Protein AF-A0A7S4NFV1-F1 (afdb_monomer_lite)

Organism: NCBI:txid265563

Sequence (337 aa):
QNRNEIKRLRIHLGELDVELEGIVMKGQDGSNDMGMLPEEVVVEEGLRLKKEKLELSHNMLQKDVDNMRSELEAERDRFTDVSEKQDKAESDRYRADSEQKGLKSTGERQASEQSKVLSECTTKSVELSEVRERKLHVEEELNGLRDKVSLLYAEQTKLKLRLEAARDQTRAFRHDEAMSKRQSDRVRDRMLAINDPEEYKRQRPQRRERRKREKAADVVWAASEREVGRRRSGDGAAGSLYVPQSASSMRNVLNRRCSNDAGANGTARSVCSVRSIIPGFGRRYSNDGPPRRQDAPFVPGSWNRGSQSESSSMSVVSGLTTDSRQQRSPGGLFGLR

pLDDT: mean 71.91, std 23.85, range [30.36, 98.25]

Foldseek 3Di:
DVVVVVVVVVVVVVVVVVVVVVVVVVVPDDDDDDDDDPPVVVVVVVVVVVVVVVVVVVVVVVVVVVVVVVVVVVVVVVVVVVVVVVVVVVVVVVVVVVVVVVVVVVVVVVVVVVVVVVVVVVVVVVVVVVVVVVVVVVVVVVVVVVVVVVVVVVVVVVVVVVVVVVVVVVVVVVVVVVVVVVVVVVVVLVVCCVPPVPVSVVCVVVVVVVVVVVVVVVVVVVVVVVVVVVVVVVVCVVPPPPPPPPPPDPPPVLPPDDDPDDDPDDDDDRDDDPDPDDPDDDDDDDPDDDDDDDDDDDDDDDPDDDDDDDDDDDDDDDDDDDDDDDDDDDDDDDDDD

Structure (mmCIF, N/CA/C/O backbone):
data_AF-A0A7S4NFV1-F1
#
_entry.id   AF-A0A7S4NFV1-F1
#
loop_
_atom_site.group_PDB
_atom_site.id
_atom_site.type_symbol
_atom_site.label_atom_id
_atom_site.label_alt_id
_atom_site.label_comp_id
_atom_site.label_asym_id
_atom_site.label_entity_id
_atom_site.label_seq_id
_atom_site.pdbx_PDB_ins_code
_atom_site.Cartn_x
_atom_site.Cartn_y
_atom_site.Cartn_z
_atom_site.occupancy
_atom_site.B_iso_or_equiv
_atom_site.auth_seq_id
_atom_site.auth_comp_id
_atom_site.auth_asym_id
_atom_site.auth_atom_id
_atom_site.pdbx_PDB_model_num
ATOM 1 N N . GLN A 1 1 ? -42.854 -0.923 76.166 1.00 57.53 1 GLN A N 1
ATOM 2 C CA . GLN A 1 1 ? -44.247 -0.708 76.618 1.00 57.53 1 GLN A CA 1
ATOM 3 C C . GLN A 1 1 ? -44.751 -1.849 77.500 1.00 57.53 1 GLN A C 1
ATOM 5 O O . GLN A 1 1 ? -45.212 -1.561 78.594 1.00 57.53 1 GLN A O 1
ATOM 10 N N . ASN A 1 2 ? -44.534 -3.117 77.140 1.00 60.19 2 ASN A N 1
ATOM 11 C CA . ASN A 1 2 ? -45.024 -4.290 77.894 1.00 60.19 2 ASN A CA 1
ATOM 12 C C . ASN A 1 2 ? -44.574 -4.335 79.369 1.00 60.19 2 ASN A C 1
ATOM 14 O O . ASN A 1 2 ? -45.351 -4.654 80.262 1.00 60.19 2 ASN A O 1
ATOM 18 N N . ARG A 1 3 ? -43.341 -3.902 79.669 1.00 61.12 3 ARG A N 1
ATOM 19 C CA . ARG A 1 3 ? -42.843 -3.800 81.056 1.00 61.12 3 ARG A CA 1
ATOM 20 C C . ARG A 1 3 ? -43.600 -2.763 81.905 1.00 61.12 3 ARG A C 1
ATOM 22 O O . ARG A 1 3 ? -43.581 -2.862 83.127 1.00 61.12 3 ARG A O 1
ATOM 29 N N . ASN A 1 4 ? -44.253 -1.787 81.275 1.00 69.75 4 ASN A N 1
ATOM 30 C CA . ASN A 1 4 ? -45.081 -0.778 81.942 1.00 69.75 4 ASN A CA 1
ATOM 31 C C . ASN A 1 4 ? -46.544 -1.238 82.054 1.00 69.75 4 ASN A C 1
ATOM 33 O O . ASN A 1 4 ? -47.176 -0.948 83.064 1.00 69.75 4 ASN A O 1
ATOM 37 N N . GLU A 1 5 ? -47.050 -2.003 81.081 1.00 74.19 5 GLU A N 1
ATOM 38 C CA . GLU A 1 5 ? -48.342 -2.708 81.161 1.00 74.19 5 GLU A CA 1
ATOM 39 C C . GLU A 1 5 ? -48.371 -3.649 82.374 1.00 74.19 5 GLU A C 1
ATOM 41 O O . GLU A 1 5 ? -49.240 -3.540 83.235 1.00 74.19 5 GLU A O 1
ATOM 46 N N . ILE A 1 6 ? -47.331 -4.482 82.516 1.00 70.12 6 ILE A N 1
ATOM 47 C CA . ILE A 1 6 ? -47.193 -5.435 83.628 1.00 70.12 6 ILE A CA 1
ATOM 48 C C . ILE A 1 6 ? -47.110 -4.711 84.977 1.00 70.12 6 ILE A C 1
ATOM 50 O O . ILE A 1 6 ? -47.694 -5.160 85.962 1.00 70.12 6 ILE A O 1
ATOM 54 N N . LYS A 1 7 ? -46.401 -3.577 85.045 1.00 79.31 7 LYS A N 1
ATOM 55 C CA . LYS A 1 7 ? -46.336 -2.766 86.271 1.00 79.31 7 LYS A CA 1
ATOM 56 C C . LYS A 1 7 ? -47.698 -2.169 86.632 1.00 79.31 7 LYS A C 1
ATOM 58 O O . LYS A 1 7 ? -48.053 -2.204 87.803 1.00 79.31 7 LYS A O 1
ATOM 63 N N . ARG A 1 8 ? -48.459 -1.666 85.652 1.00 86.31 8 ARG A N 1
ATOM 64 C CA . ARG A 1 8 ? -49.809 -1.118 85.872 1.00 86.31 8 ARG A CA 1
ATOM 65 C C . ARG A 1 8 ? -50.789 -2.184 86.352 1.00 86.31 8 ARG A C 1
ATOM 67 O O . ARG A 1 8 ? -51.474 -1.968 87.343 1.00 86.31 8 ARG A O 1
ATOM 74 N N . LEU A 1 9 ? -50.793 -3.354 85.717 1.00 73.44 9 LEU A N 1
ATOM 75 C CA . LEU A 1 9 ? -51.650 -4.469 86.128 1.00 73.44 9 LEU A CA 1
ATOM 76 C C . LEU A 1 9 ? -51.301 -4.979 87.529 1.00 73.44 9 LEU A C 1
ATOM 78 O O . LEU A 1 9 ? -52.197 -5.309 88.297 1.00 73.44 9 LEU A O 1
ATOM 82 N N . ARG A 1 10 ? -50.013 -4.988 87.896 1.00 82.44 10 ARG A N 1
ATOM 83 C CA . ARG A 1 10 ? -49.582 -5.362 89.249 1.00 82.44 10 ARG A CA 1
ATOM 84 C C . ARG A 1 10 ? -50.075 -4.378 90.317 1.00 82.44 10 ARG A C 1
ATOM 86 O O . ARG A 1 10 ? -50.424 -4.823 91.402 1.00 82.44 10 ARG A O 1
ATOM 93 N N . ILE A 1 11 ? -50.112 -3.078 90.014 1.00 79.44 11 ILE A N 1
ATOM 94 C CA . ILE A 1 11 ? -50.653 -2.053 90.924 1.00 79.44 11 ILE A CA 1
ATOM 95 C C . ILE A 1 11 ? -52.161 -2.260 91.112 1.00 79.44 11 ILE A C 1
ATOM 97 O O . ILE A 1 11 ? -52.605 -2.390 92.246 1.00 79.44 11 ILE A O 1
ATOM 101 N N . HIS A 1 12 ? -52.920 -2.420 90.025 1.00 76.62 12 HIS A N 1
ATOM 102 C CA . HIS A 1 12 ? -54.366 -2.661 90.105 1.00 76.62 12 HIS A CA 1
ATOM 103 C C . HIS A 1 12 ? -54.740 -3.984 90.793 1.00 76.62 12 HIS A C 1
ATOM 105 O O . HIS A 1 12 ? -55.739 -4.049 91.503 1.00 76.62 12 HIS A O 1
ATOM 111 N N . LEU A 1 13 ? -53.943 -5.045 90.620 1.00 74.88 13 LEU A N 1
ATOM 112 C CA . LEU A 1 13 ? -54.127 -6.295 91.368 1.00 74.88 13 LEU A CA 1
ATOM 113 C C . LEU A 1 13 ? -53.933 -6.089 92.875 1.00 74.88 13 LEU A C 1
ATOM 115 O O . LEU A 1 13 ? -54.726 -6.615 93.648 1.00 74.88 13 LEU A O 1
ATOM 119 N N . GLY A 1 14 ? -52.937 -5.292 93.276 1.00 80.44 14 GLY A N 1
ATOM 120 C CA . GLY A 1 14 ? -52.720 -4.931 94.678 1.00 80.44 14 GLY A CA 1
ATOM 121 C C . GLY A 1 14 ? -53.834 -4.054 95.259 1.00 80.44 14 GLY A C 1
ATOM 122 O O . GLY A 1 14 ? -54.235 -4.270 96.395 1.00 80.44 14 GLY A O 1
ATOM 123 N N . GLU A 1 15 ? -54.372 -3.107 94.484 1.00 79.62 15 GLU A N 1
ATOM 124 C CA . GLU A 1 15 ? -55.520 -2.276 94.893 1.00 79.62 15 GLU A CA 1
ATOM 125 C C . GLU A 1 15 ? -56.774 -3.128 95.159 1.00 79.62 15 GLU A C 1
ATOM 127 O O . GLU A 1 15 ? -57.443 -2.950 96.175 1.00 79.62 15 GLU A O 1
ATOM 132 N N . LEU A 1 16 ? -57.051 -4.111 94.297 1.00 71.88 16 LEU A N 1
ATOM 133 C CA . LEU A 1 16 ? -58.190 -5.024 94.447 1.00 71.88 16 LEU A CA 1
ATOM 134 C C . LEU A 1 16 ? -58.049 -5.999 95.625 1.00 71.88 16 LEU A C 1
ATOM 136 O O . LEU A 1 16 ? -59.055 -6.355 96.239 1.00 71.88 16 LEU A O 1
ATOM 140 N N . ASP A 1 17 ? -56.832 -6.451 95.938 1.00 73.31 17 ASP A N 1
ATOM 141 C CA . ASP A 1 17 ? -56.600 -7.322 97.098 1.00 73.31 17 ASP A CA 1
ATOM 142 C C . ASP A 1 17 ? -56.877 -6.569 98.414 1.00 73.31 17 ASP A C 1
ATOM 144 O O . ASP A 1 17 ? -57.494 -7.128 99.321 1.00 73.31 17 ASP A O 1
ATOM 148 N N . VAL A 1 18 ? -56.542 -5.273 98.474 1.00 73.06 18 VAL A N 1
ATOM 149 C CA . VAL A 1 18 ? -56.870 -4.393 99.611 1.00 73.06 18 VAL A CA 1
ATOM 150 C C . VAL A 1 18 ? -58.380 -4.150 99.732 1.00 73.06 18 VAL A C 1
ATOM 152 O O . VAL A 1 18 ? -58.913 -4.141 100.841 1.00 73.06 18 VAL A O 1
ATOM 155 N N . GLU A 1 19 ? -59.104 -3.983 98.620 1.00 72.75 19 GLU A N 1
ATOM 156 C CA . GLU A 1 19 ? -60.569 -3.831 98.648 1.00 72.75 19 GLU A CA 1
ATOM 157 C C . GLU A 1 19 ? -61.283 -5.099 99.139 1.00 72.75 19 GLU A C 1
ATOM 159 O O . GLU A 1 19 ? -62.228 -5.009 99.926 1.00 72.75 19 GLU A O 1
ATOM 164 N N . LEU A 1 20 ? -60.814 -6.284 98.733 1.00 67.38 20 LEU A N 1
ATOM 165 C CA . LEU A 1 20 ? -61.350 -7.562 99.209 1.00 67.38 20 LEU A CA 1
ATOM 166 C C . LEU A 1 20 ? -61.056 -7.789 100.697 1.00 67.38 20 LEU A C 1
ATOM 168 O O . LEU A 1 20 ? -61.958 -8.205 101.425 1.00 67.38 20 LEU A O 1
ATOM 172 N N . GLU A 1 21 ? -59.848 -7.467 101.171 1.00 71.12 21 GLU A N 1
ATOM 173 C CA . GLU A 1 21 ? -59.547 -7.460 102.610 1.00 71.12 21 GLU A CA 1
ATOM 174 C C . GLU A 1 21 ? -60.442 -6.466 103.365 1.00 71.12 21 GLU A C 1
ATOM 176 O O . GLU A 1 21 ? -60.955 -6.791 104.432 1.00 71.12 21 GLU A O 1
ATOM 181 N N . GLY A 1 22 ? -60.726 -5.295 102.787 1.00 67.00 22 GLY A N 1
ATOM 182 C CA . GLY A 1 22 ? -61.635 -4.300 103.363 1.00 67.00 22 GLY A CA 1
ATOM 183 C C . GLY A 1 22 ? -63.095 -4.759 103.471 1.00 67.00 22 GLY A C 1
ATOM 184 O O . GLY A 1 22 ? -63.780 -4.391 104.427 1.00 67.00 22 GLY A O 1
ATOM 185 N N . ILE A 1 23 ? -63.582 -5.571 102.529 1.00 64.06 23 ILE A N 1
ATOM 186 C CA . ILE A 1 23 ? -64.926 -6.174 102.587 1.00 64.06 23 ILE A CA 1
ATOM 187 C C . ILE A 1 23 ? -64.979 -7.264 103.663 1.00 64.06 23 ILE A C 1
ATOM 189 O O . ILE A 1 23 ? -65.927 -7.297 104.446 1.00 64.06 23 ILE A O 1
ATOM 193 N N . VAL A 1 24 ? -63.950 -8.111 103.749 1.00 63.22 24 VAL A N 1
ATOM 194 C CA . VAL A 1 24 ? -63.858 -9.169 104.770 1.00 63.22 24 VAL A CA 1
ATOM 195 C C . VAL A 1 24 ? -63.746 -8.570 106.177 1.00 63.22 24 VAL A C 1
ATOM 197 O O . VAL A 1 24 ? -64.444 -9.009 107.087 1.00 63.22 24 VAL A O 1
ATOM 200 N N . MET A 1 25 ? -62.947 -7.513 106.349 1.00 58.06 25 MET A N 1
ATOM 201 C CA . MET A 1 25 ? -62.763 -6.822 107.633 1.00 58.06 25 MET A CA 1
ATOM 202 C C . MET A 1 25 ? -64.033 -6.082 108.092 1.00 58.06 25 MET A C 1
ATOM 204 O O . MET A 1 25 ? -64.348 -6.083 109.278 1.00 58.06 25 MET A O 1
ATOM 208 N N . LYS A 1 26 ? -64.827 -5.510 107.171 1.00 60.31 26 LYS A N 1
ATOM 209 C CA . LYS A 1 26 ? -66.131 -4.892 107.499 1.00 60.31 26 LYS A CA 1
ATOM 210 C C . LYS A 1 26 ? -67.208 -5.895 107.925 1.00 60.31 26 LYS A C 1
ATOM 212 O O . LYS A 1 26 ? -68.199 -5.480 108.515 1.00 60.31 26 LYS A O 1
ATOM 217 N N . GLY A 1 27 ? -67.026 -7.185 107.642 1.00 54.97 27 GLY A N 1
ATOM 218 C CA . GLY A 1 27 ? -67.918 -8.246 108.111 1.00 54.97 27 GLY A CA 1
ATOM 219 C C . GLY A 1 27 ? -67.694 -8.661 109.570 1.00 54.97 27 GLY A C 1
ATOM 220 O O . GLY A 1 27 ? -68.553 -9.336 110.128 1.00 54.97 27 GLY A O 1
ATOM 221 N N . GLN A 1 28 ? -66.573 -8.274 110.198 1.00 54.25 28 GLN A N 1
ATOM 222 C CA . GLN A 1 28 ? -66.196 -8.750 111.540 1.00 54.25 28 GLN A CA 1
ATOM 223 C C . GLN A 1 28 ? -66.488 -7.762 112.685 1.00 54.25 28 GLN A C 1
ATOM 225 O O . GLN A 1 28 ? -66.592 -8.198 113.829 1.00 54.25 28 GLN A O 1
ATOM 230 N N . ASP A 1 29 ? -66.739 -6.479 112.400 1.00 47.81 29 ASP A N 1
ATOM 231 C CA . ASP A 1 29 ? -67.025 -5.461 113.422 1.00 47.81 29 ASP A CA 1
ATOM 232 C C . ASP A 1 29 ? -68.497 -4.976 113.384 1.00 47.81 29 ASP A C 1
ATOM 234 O O . ASP A 1 29 ? -68.822 -3.957 112.783 1.00 47.81 29 ASP A O 1
ATOM 238 N N . GLY A 1 30 ? -69.391 -5.682 114.092 1.00 45.94 30 GLY A N 1
ATOM 239 C CA . GLY A 1 30 ? -70.514 -5.061 114.825 1.00 45.94 30 GLY A CA 1
ATOM 240 C C . GLY A 1 30 ? -71.891 -4.861 114.151 1.00 45.94 30 GLY A C 1
ATOM 241 O O . GLY A 1 30 ? -72.177 -3.815 113.582 1.00 45.94 30 GLY A O 1
ATOM 242 N N . SER A 1 31 ? -72.807 -5.802 114.438 1.00 53.19 31 SER A N 1
ATOM 243 C CA . SER A 1 31 ? -74.235 -5.606 114.799 1.00 53.19 31 SER A CA 1
ATOM 244 C C . SER A 1 31 ? -75.183 -4.800 113.881 1.00 53.19 31 SER A C 1
ATOM 246 O O . SER A 1 31 ? -75.248 -3.576 113.978 1.00 53.19 31 SER A O 1
ATOM 248 N N . ASN A 1 32 ? -76.058 -5.489 113.133 1.00 45.25 32 ASN A N 1
ATOM 249 C CA . ASN A 1 32 ? -77.528 -5.425 113.286 1.00 45.25 32 ASN A CA 1
ATOM 250 C C . ASN A 1 32 ? -78.264 -6.238 112.204 1.00 45.25 32 ASN A C 1
ATOM 252 O O . ASN A 1 32 ? -77.897 -6.223 111.033 1.00 45.25 32 ASN A O 1
ATOM 256 N N . ASP A 1 33 ? -79.328 -6.910 112.649 1.00 52.41 33 ASP A N 1
ATOM 257 C CA . ASP A 1 33 ? -80.361 -7.627 111.895 1.00 52.41 33 ASP A CA 1
ATOM 258 C C . ASP A 1 33 ? -80.765 -6.922 110.590 1.00 52.41 33 ASP A C 1
ATOM 260 O O . ASP A 1 33 ? -81.477 -5.924 110.629 1.00 52.41 33 ASP A O 1
ATOM 264 N N . MET A 1 34 ? -80.325 -7.460 109.449 1.00 39.84 34 MET A N 1
ATOM 265 C CA . MET A 1 34 ? -81.020 -7.471 108.153 1.00 39.84 34 MET A CA 1
ATOM 266 C C . MET A 1 34 ? -80.203 -8.338 107.175 1.00 39.84 34 MET A C 1
ATOM 268 O O . MET A 1 34 ? -79.238 -7.877 106.573 1.00 39.84 34 MET A O 1
ATOM 272 N N . GLY A 1 35 ? -80.600 -9.604 107.003 1.00 48.81 35 GLY A N 1
ATOM 273 C CA . GLY A 1 35 ? -80.216 -10.421 105.842 1.00 48.81 35 GLY A CA 1
ATOM 274 C C . GLY A 1 35 ? -78.754 -10.878 105.767 1.00 48.81 35 GLY A C 1
ATOM 275 O O . GLY A 1 35 ? -78.112 -10.690 104.737 1.00 48.81 35 GLY A O 1
ATOM 276 N N . MET A 1 36 ? -78.239 -11.522 106.818 1.00 49.69 36 MET A N 1
ATOM 277 C CA . MET A 1 36 ? -77.006 -12.313 106.724 1.00 49.69 36 MET A CA 1
ATOM 278 C C . MET A 1 36 ? -77.271 -13.531 105.830 1.00 49.69 36 MET A C 1
ATOM 280 O O . MET A 1 36 ? -77.966 -14.466 106.230 1.00 49.69 36 MET A O 1
ATOM 284 N N . LEU A 1 37 ? -76.739 -13.520 104.608 1.00 54.47 37 LEU A N 1
ATOM 285 C CA . LEU A 1 37 ? -76.533 -14.766 103.875 1.00 54.47 37 LEU A CA 1
ATOM 286 C C . LEU A 1 37 ? -75.516 -15.615 104.663 1.00 54.47 37 LEU A C 1
ATOM 288 O O . LEU A 1 37 ? -74.602 -15.040 105.258 1.00 54.47 37 LEU A O 1
ATOM 292 N N . PRO A 1 38 ? -75.669 -16.952 104.707 1.00 59.28 38 PRO A N 1
ATOM 293 C CA . PRO A 1 38 ? -74.759 -17.831 105.439 1.00 59.28 38 PRO A CA 1
ATOM 294 C C . PRO A 1 38 ? -73.301 -17.549 105.056 1.00 59.28 38 PRO A C 1
ATOM 296 O O . PRO A 1 38 ? -73.016 -17.338 103.878 1.00 59.28 38 PRO A O 1
ATOM 299 N N . GLU A 1 39 ? -72.371 -17.574 106.013 1.00 61.09 39 GLU A N 1
ATOM 300 C CA . GLU A 1 39 ? -70.931 -17.386 105.749 1.00 61.09 39 GLU A CA 1
ATOM 301 C C . GLU A 1 39 ? -70.418 -18.338 104.652 1.00 61.09 39 GLU A C 1
ATOM 303 O O . GLU A 1 39 ? -69.577 -17.960 103.839 1.00 61.09 39 GLU A O 1
ATOM 308 N N . GLU A 1 40 ? -71.005 -19.534 104.556 1.00 64.38 40 GLU A N 1
ATOM 309 C CA . GLU A 1 40 ? -70.772 -20.501 103.478 1.00 64.38 40 GLU A CA 1
ATOM 310 C C . GLU A 1 40 ? -71.103 -19.931 102.090 1.00 64.38 40 GLU A C 1
ATOM 312 O O . GLU A 1 40 ? -70.315 -20.098 101.165 1.00 64.38 40 GLU A O 1
ATOM 317 N N . VAL A 1 41 ? -72.199 -19.175 101.952 1.00 65.75 41 VAL A N 1
ATOM 318 C CA . VAL A 1 41 ? -72.616 -18.536 100.691 1.00 65.75 41 VAL A CA 1
ATOM 319 C C . VAL A 1 41 ? -71.673 -17.392 100.316 1.00 65.75 41 VAL A C 1
ATOM 321 O O . VAL A 1 41 ? -71.344 -17.224 99.147 1.00 65.75 41 VAL A O 1
ATOM 324 N N . VAL A 1 42 ? -71.174 -16.626 101.291 1.00 68.31 42 VAL A N 1
ATOM 325 C CA . VAL A 1 42 ? -70.214 -15.535 101.032 1.00 68.31 42 VAL A CA 1
ATOM 326 C C . VAL A 1 42 ? -68.844 -16.087 100.614 1.00 68.31 42 VAL A C 1
ATOM 328 O O . VAL A 1 42 ? -68.202 -15.545 99.712 1.00 68.31 42 VAL A O 1
ATOM 331 N N . VAL A 1 43 ? -68.402 -17.191 101.223 1.00 74.31 43 VAL A N 1
ATOM 332 C CA . VAL A 1 43 ? -67.156 -17.879 100.853 1.00 74.31 43 VAL A CA 1
ATOM 333 C C . VAL A 1 43 ? -67.284 -18.571 99.494 1.00 74.31 43 VAL A C 1
ATOM 335 O O . VAL A 1 43 ? -66.349 -18.503 98.695 1.00 74.31 43 VAL A O 1
ATOM 338 N N . GLU A 1 44 ? -68.425 -19.191 99.195 1.00 75.88 44 GLU A N 1
ATOM 339 C CA . GLU A 1 44 ? -68.681 -19.862 97.917 1.00 75.88 44 GLU A CA 1
ATOM 340 C C . GLU A 1 44 ? -68.781 -18.855 96.758 1.00 75.88 44 GLU A C 1
ATOM 342 O O . GLU A 1 44 ? -68.125 -19.032 95.727 1.00 75.88 44 GLU A O 1
ATOM 347 N N . GLU A 1 45 ? -69.479 -17.732 96.955 1.00 73.62 45 GLU A N 1
ATOM 348 C CA . GLU A 1 45 ? -69.537 -16.635 95.983 1.00 73.62 45 GLU A CA 1
ATOM 349 C C . GLU A 1 45 ? -68.155 -15.971 95.812 1.00 73.62 45 GLU A C 1
ATOM 351 O O . GLU A 1 45 ? -67.724 -15.679 94.693 1.00 73.62 45 GLU A O 1
ATOM 356 N N . GLY A 1 46 ? -67.393 -15.809 96.901 1.00 77.75 46 GLY A N 1
ATOM 357 C CA . GLY A 1 46 ? -66.018 -15.303 96.867 1.00 77.75 46 GLY A CA 1
ATOM 358 C C . GLY A 1 46 ? -65.042 -16.235 96.136 1.00 77.75 46 GLY A C 1
ATOM 359 O O . GLY A 1 46 ? -64.184 -15.771 95.377 1.00 77.75 46 GLY A O 1
ATOM 360 N N . LEU A 1 47 ? -65.182 -17.553 96.309 1.00 82.44 47 LEU A N 1
ATOM 361 C CA . LEU A 1 47 ? -64.427 -18.570 95.569 1.00 82.44 47 LEU A CA 1
ATOM 362 C C . LEU A 1 47 ? -64.808 -18.581 94.085 1.00 82.44 47 LEU A C 1
ATOM 364 O O . LEU A 1 47 ? -63.919 -18.688 93.236 1.00 82.44 47 LEU A O 1
ATOM 368 N N . ARG A 1 48 ? -66.094 -18.408 93.758 1.00 85.62 48 ARG A N 1
ATOM 369 C CA . ARG A 1 48 ? -66.597 -18.301 92.380 1.00 85.62 48 ARG A CA 1
ATOM 370 C C . ARG A 1 48 ? -66.016 -17.084 91.662 1.00 85.62 48 ARG A C 1
ATOM 372 O O . ARG A 1 48 ? -65.446 -17.237 90.585 1.00 85.62 48 ARG A O 1
ATOM 379 N N . LEU A 1 49 ? -66.061 -15.909 92.290 1.00 79.19 49 LEU A N 1
ATOM 380 C CA . LEU A 1 49 ? -65.487 -14.675 91.742 1.00 79.19 49 LEU A CA 1
ATOM 381 C C . LEU A 1 49 ? -63.963 -14.767 91.581 1.00 79.19 49 LEU A C 1
ATOM 383 O O . LEU A 1 49 ? -63.414 -14.315 90.575 1.00 79.19 49 LEU A O 1
ATOM 387 N N . LYS A 1 50 ? -63.257 -15.400 92.532 1.00 81.50 50 LYS A N 1
ATOM 388 C CA . LYS A 1 50 ? -61.818 -15.672 92.386 1.00 81.50 50 LYS A CA 1
ATOM 389 C C . LYS A 1 50 ? -61.538 -16.619 91.224 1.00 81.50 50 LYS A C 1
ATOM 391 O O . LYS A 1 50 ? -60.601 -16.356 90.476 1.00 81.50 50 LYS A O 1
ATOM 396 N N . LYS A 1 51 ? -62.341 -17.672 91.042 1.00 86.38 51 LYS A N 1
ATOM 397 C CA . LYS A 1 51 ? -62.225 -18.599 89.909 1.00 86.38 51 LYS A CA 1
ATOM 398 C C . LYS A 1 51 ? -62.453 -17.885 88.572 1.00 86.38 51 LYS A C 1
ATOM 400 O O . LYS A 1 51 ? -61.594 -17.985 87.703 1.00 86.38 51 LYS A O 1
ATOM 405 N N . GLU A 1 52 ? -63.517 -17.092 88.441 1.00 80.00 52 GLU A N 1
ATOM 406 C CA . GLU A 1 52 ? -63.797 -16.295 87.233 1.00 80.00 52 GLU A CA 1
ATOM 407 C C . GLU A 1 52 ? -62.673 -15.289 86.927 1.00 80.00 52 GLU A C 1
ATOM 409 O O . GLU A 1 52 ? -62.245 -15.153 85.780 1.00 80.00 52 GLU A O 1
ATOM 414 N N . LYS A 1 53 ? -62.116 -14.625 87.950 1.00 81.88 53 LYS A N 1
ATOM 415 C CA . LYS A 1 53 ? -60.964 -13.716 87.797 1.00 81.88 53 LYS A CA 1
ATOM 416 C C . LYS A 1 53 ? -59.706 -14.456 87.332 1.00 81.88 53 LYS A C 1
ATOM 418 O O . LYS A 1 53 ? -58.939 -13.926 86.522 1.00 81.88 53 LYS A O 1
ATOM 423 N N . LEU A 1 54 ? -59.479 -15.666 87.840 1.00 82.31 54 LEU A N 1
ATOM 424 C CA . LEU A 1 54 ? -58.329 -16.498 87.483 1.00 82.31 54 LEU A CA 1
ATOM 425 C C . LEU A 1 54 ? -58.454 -17.023 86.046 1.00 82.31 54 LEU A C 1
ATOM 427 O O . LEU A 1 54 ? -57.480 -16.974 85.298 1.00 82.31 54 LEU A O 1
ATOM 431 N N . GLU A 1 55 ? -59.658 -17.418 85.628 1.00 85.44 55 GLU A N 1
ATOM 432 C CA . GLU A 1 55 ? -59.978 -17.807 84.248 1.00 85.44 55 GLU A CA 1
ATOM 433 C C . GLU A 1 55 ? -59.828 -16.628 83.271 1.00 85.44 55 GLU A C 1
ATOM 435 O O . GLU A 1 55 ? -59.206 -16.773 82.217 1.00 85.44 55 GLU A O 1
ATOM 440 N N . LEU A 1 56 ? -60.296 -15.428 83.640 1.00 85.25 56 LEU A N 1
ATOM 441 C CA . LEU A 1 56 ? -60.078 -14.199 82.864 1.00 85.25 56 LEU A CA 1
ATOM 442 C C . LEU A 1 56 ? -58.589 -13.858 82.727 1.00 85.25 56 LEU A C 1
ATOM 444 O O . LEU A 1 56 ? -58.125 -13.527 81.635 1.00 85.25 56 LEU A O 1
ATOM 448 N N . SER A 1 57 ? -57.826 -13.975 83.816 1.00 84.56 57 SER A N 1
ATOM 449 C CA . SER A 1 57 ? -56.381 -13.710 83.815 1.00 84.56 57 SER A CA 1
ATOM 450 C C . SER A 1 57 ? -55.619 -14.725 82.960 1.00 84.56 57 SER A C 1
ATOM 452 O O . SER A 1 57 ? -54.704 -14.352 82.227 1.00 84.56 57 SER A O 1
ATOM 454 N N . HIS A 1 58 ? -56.021 -15.997 83.010 1.00 86.56 58 HIS A N 1
ATOM 455 C CA . HIS A 1 58 ? -55.460 -17.054 82.174 1.00 86.56 58 HIS A CA 1
ATOM 456 C C . HIS A 1 58 ? -55.745 -16.813 80.685 1.00 86.56 58 HIS A C 1
ATOM 458 O O . HIS A 1 58 ? -54.818 -16.862 79.879 1.00 86.56 58 HIS A O 1
ATOM 464 N N . ASN A 1 59 ? -56.983 -16.460 80.323 1.00 85.12 59 ASN A N 1
ATOM 465 C CA . ASN A 1 59 ? -57.358 -16.154 78.939 1.00 85.12 59 ASN A CA 1
ATOM 466 C C . ASN A 1 59 ? -56.618 -14.928 78.380 1.00 85.12 59 ASN A C 1
ATOM 468 O O . ASN A 1 59 ? -56.193 -14.935 77.224 1.00 85.12 59 ASN A O 1
ATOM 472 N N . MET A 1 60 ? -56.424 -13.887 79.195 1.00 84.50 60 MET A N 1
ATOM 473 C CA . MET A 1 60 ? -55.648 -12.704 78.805 1.00 84.50 60 MET A CA 1
ATOM 474 C C . MET A 1 60 ? -54.169 -13.046 78.574 1.00 84.50 60 MET A C 1
ATOM 476 O O . MET A 1 60 ? -53.611 -12.676 77.544 1.00 84.50 60 MET A O 1
ATOM 480 N N . LEU A 1 61 ? -53.553 -13.815 79.479 1.00 87.38 61 LEU A N 1
ATOM 481 C CA . LEU A 1 61 ? -52.165 -14.267 79.330 1.00 87.38 61 LEU A CA 1
ATOM 482 C C . LEU A 1 61 ? -51.973 -15.179 78.115 1.00 87.38 61 LEU A C 1
ATOM 484 O O . LEU A 1 61 ? -50.980 -15.042 77.404 1.00 87.38 61 LEU A O 1
ATOM 488 N N . GLN A 1 62 ? -52.914 -16.089 77.859 1.00 89.38 62 GLN A N 1
ATOM 489 C CA . GLN A 1 62 ? -52.871 -16.972 76.696 1.00 89.38 62 GLN A CA 1
ATOM 490 C C . GLN A 1 62 ? -52.901 -16.161 75.392 1.00 89.38 62 GLN A C 1
ATOM 492 O O . GLN A 1 62 ? -52.069 -16.382 74.515 1.00 89.38 62 GLN A O 1
ATOM 497 N N . LYS A 1 63 ? -53.780 -15.153 75.305 1.00 91.81 63 LYS A N 1
ATOM 498 C CA . LYS A 1 63 ? -53.854 -14.242 74.155 1.00 91.81 63 LYS A CA 1
ATOM 499 C C . LYS A 1 63 ? -52.560 -13.450 73.950 1.00 91.81 63 LYS A C 1
ATOM 501 O O . LYS A 1 63 ? -52.116 -13.306 72.815 1.00 91.81 63 LYS A O 1
ATOM 506 N N . ASP A 1 64 ? -51.938 -12.955 75.018 1.00 88.50 64 ASP A N 1
ATOM 507 C CA . ASP A 1 64 ? -50.663 -12.234 74.923 1.00 88.50 64 ASP A CA 1
ATOM 508 C C . ASP A 1 64 ? -49.518 -13.149 74.464 1.00 88.50 64 ASP A C 1
ATOM 510 O O . ASP A 1 64 ? -48.676 -12.734 73.667 1.00 88.50 64 ASP A O 1
ATOM 514 N N . VAL A 1 65 ? -49.498 -14.407 74.919 1.00 90.94 65 VAL A N 1
ATOM 515 C CA . VAL A 1 65 ? -48.543 -15.419 74.442 1.00 90.94 65 VAL A CA 1
ATOM 516 C C . VAL A 1 65 ? -48.756 -15.715 72.961 1.00 90.94 65 VAL A C 1
ATOM 518 O O . VAL A 1 65 ? -47.779 -15.777 72.217 1.00 90.94 65 VAL A O 1
ATOM 521 N N . ASP A 1 66 ? -50.002 -15.867 72.519 1.00 92.00 66 ASP A N 1
ATOM 522 C CA . ASP A 1 66 ? -50.319 -16.138 71.116 1.00 92.00 66 ASP A CA 1
ATOM 523 C C . ASP A 1 66 ? -49.988 -14.933 70.216 1.00 92.00 66 ASP A C 1
ATOM 525 O O . ASP A 1 66 ? -49.409 -15.109 69.143 1.00 92.00 66 ASP A O 1
ATOM 529 N N . ASN A 1 67 ? -50.223 -13.704 70.691 1.00 91.38 67 ASN A N 1
ATOM 530 C CA . ASN A 1 67 ? -49.778 -12.484 70.013 1.00 91.38 67 ASN A CA 1
ATOM 531 C C . ASN A 1 67 ? -48.246 -12.426 69.909 1.00 91.38 67 ASN A C 1
ATOM 533 O O . ASN A 1 67 ? -47.719 -12.218 68.819 1.00 91.38 67 ASN A O 1
ATOM 537 N N . MET A 1 68 ? -47.517 -12.670 71.007 1.00 86.00 68 MET A N 1
ATOM 538 C CA . MET A 1 68 ? -46.049 -12.687 70.979 1.00 86.00 68 MET A CA 1
ATOM 539 C C . MET A 1 68 ? -45.498 -13.790 70.071 1.00 86.00 68 MET A C 1
ATOM 541 O O . MET A 1 68 ? -44.479 -13.582 69.419 1.00 86.00 68 MET A O 1
ATOM 545 N N . ARG A 1 69 ? -46.157 -14.955 70.001 1.00 93.69 69 ARG A N 1
ATOM 546 C CA . ARG A 1 69 ? -45.799 -16.028 69.060 1.00 93.69 69 ARG A CA 1
ATOM 547 C C . ARG A 1 69 ? -45.984 -15.585 67.614 1.00 93.69 69 ARG A C 1
ATOM 549 O O . ARG A 1 69 ? -45.067 -15.779 66.825 1.00 93.69 69 ARG A O 1
ATOM 556 N N . SER A 1 70 ? -47.115 -14.957 67.290 1.00 93.12 70 SER A N 1
ATOM 557 C CA . SER A 1 70 ? -47.379 -14.437 65.945 1.00 93.12 70 SER A CA 1
ATOM 558 C C . SER A 1 70 ? -46.385 -13.341 65.543 1.00 93.12 70 SER A C 1
ATOM 560 O O . SER A 1 70 ? -45.891 -13.356 64.418 1.00 93.12 70 SER A O 1
ATOM 562 N N . GLU A 1 71 ? -46.034 -12.431 66.456 1.00 92.81 71 GLU A N 1
ATOM 563 C CA . GLU A 1 71 ? -45.005 -11.410 66.215 1.00 92.81 71 GLU A CA 1
ATOM 564 C C . GLU A 1 71 ? -43.620 -12.033 65.983 1.00 92.81 71 GLU A C 1
ATOM 566 O O . GLU A 1 71 ? -42.915 -11.638 65.055 1.00 92.81 71 GLU A O 1
ATOM 571 N N . LEU A 1 72 ? -43.237 -13.034 66.786 1.00 91.88 72 LEU A N 1
ATOM 572 C CA . LEU A 1 72 ? -41.977 -13.769 66.625 1.00 91.88 72 LEU A CA 1
ATOM 573 C C . LEU A 1 72 ? -41.913 -14.545 65.307 1.00 91.88 72 LEU A C 1
ATOM 575 O O . LEU A 1 72 ? -40.855 -14.584 64.683 1.00 91.88 72 LEU A O 1
ATOM 579 N N . GLU A 1 73 ? -43.015 -15.162 64.889 1.00 94.62 73 GLU A N 1
ATOM 580 C CA . GLU A 1 73 ? -43.101 -15.884 63.620 1.00 94.62 73 GLU A CA 1
ATOM 581 C C . GLU A 1 73 ? -42.994 -14.919 62.433 1.00 94.62 73 GLU A C 1
ATOM 583 O O . GLU A 1 73 ? -42.165 -15.131 61.552 1.00 94.62 73 GLU A O 1
ATOM 588 N N . ALA A 1 74 ? -43.699 -13.784 62.479 1.00 94.31 74 ALA A N 1
ATOM 589 C CA . ALA A 1 74 ? -43.581 -12.741 61.462 1.00 94.31 74 ALA A CA 1
ATOM 590 C C . ALA A 1 74 ? -42.159 -12.159 61.371 1.00 94.31 74 ALA A C 1
ATOM 592 O O . ALA A 1 74 ? -41.672 -11.869 60.278 1.00 94.31 74 ALA A O 1
ATOM 593 N N . GLU A 1 75 ? -41.475 -11.979 62.503 1.00 93.06 75 GLU A N 1
ATOM 594 C CA . GLU A 1 75 ? -40.102 -11.469 62.508 1.00 93.06 75 GLU A CA 1
ATOM 595 C C . GLU A 1 75 ? -39.094 -12.528 62.039 1.00 93.06 75 GLU A C 1
ATOM 597 O O . GLU A 1 75 ? -38.139 -12.201 61.332 1.00 93.06 75 GLU A O 1
ATOM 602 N N . ARG A 1 76 ? -39.332 -13.808 62.354 1.00 94.00 76 ARG A N 1
ATOM 603 C CA . ARG A 1 76 ? -38.561 -14.930 61.805 1.00 94.00 76 ARG A CA 1
ATOM 604 C C . ARG A 1 76 ? -38.682 -14.986 60.282 1.00 94.00 76 ARG A C 1
ATOM 606 O O . ARG A 1 76 ? -37.651 -15.099 59.623 1.00 94.00 76 ARG A O 1
ATOM 613 N N . ASP A 1 77 ? -39.891 -14.866 59.740 1.00 95.31 77 ASP A N 1
ATOM 614 C CA . ASP A 1 77 ? -40.130 -14.894 58.292 1.00 95.31 77 ASP A CA 1
ATOM 615 C C . ASP A 1 77 ? -39.448 -13.709 57.586 1.00 95.31 77 ASP A C 1
ATOM 617 O O . ASP A 1 77 ? -38.822 -13.852 56.534 1.00 95.31 77 ASP A O 1
ATOM 621 N N . ARG A 1 78 ? -39.462 -12.525 58.210 1.00 95.31 78 ARG A N 1
ATOM 622 C CA . ARG A 1 78 ? -38.695 -11.370 57.716 1.00 95.31 78 ARG A CA 1
ATOM 623 C C . ARG A 1 78 ? -37.191 -11.630 57.721 1.00 95.31 78 ARG A C 1
ATOM 625 O O . ARG A 1 78 ? -36.507 -11.222 56.783 1.00 95.31 78 ARG A O 1
ATOM 632 N N . PHE A 1 79 ? -36.666 -12.291 58.751 1.00 95.12 79 PHE A N 1
ATOM 633 C CA . PHE A 1 79 ? -35.252 -12.661 58.812 1.00 95.12 79 PHE A CA 1
ATOM 634 C C . PHE A 1 79 ? -34.870 -13.651 57.707 1.00 95.12 79 PHE A C 1
ATOM 636 O O . PHE A 1 79 ? -33.822 -13.473 57.084 1.00 95.12 79 PHE A O 1
ATOM 643 N N . THR A 1 80 ? -35.710 -14.651 57.426 1.00 95.75 80 THR A N 1
ATOM 644 C CA . THR A 1 80 ? -35.466 -15.594 56.325 1.00 95.75 80 THR A CA 1
ATOM 645 C C . THR A 1 80 ? -35.494 -14.889 54.972 1.00 95.75 80 THR A C 1
ATOM 647 O O . THR A 1 80 ? -34.553 -15.049 54.199 1.00 95.75 80 THR A O 1
ATOM 650 N N . ASP A 1 81 ? -36.466 -14.005 54.730 1.00 96.75 81 ASP A N 1
ATOM 651 C CA . ASP A 1 81 ? -36.547 -13.215 53.494 1.00 96.75 81 ASP A CA 1
ATOM 652 C C . ASP A 1 81 ? -35.313 -12.325 53.279 1.00 96.75 81 ASP A C 1
ATOM 654 O O . ASP A 1 81 ? -34.843 -12.145 52.152 1.00 96.75 81 ASP A O 1
ATOM 658 N N . VAL A 1 82 ? -34.799 -11.709 54.350 1.00 96.25 82 VAL A N 1
ATOM 659 C CA . VAL A 1 82 ? -33.590 -10.875 54.287 1.00 96.25 82 VAL A CA 1
ATOM 660 C C . VAL A 1 82 ? -32.355 -11.733 54.020 1.00 96.25 82 VAL A C 1
ATOM 662 O O . VAL A 1 82 ? -31.535 -11.337 53.192 1.00 96.25 82 VAL A O 1
ATOM 665 N N . SER A 1 83 ? -32.244 -12.906 54.651 1.00 95.81 83 SER A N 1
ATOM 666 C CA . SER A 1 83 ? -31.147 -13.851 54.405 1.00 95.81 83 SER A CA 1
ATOM 667 C C . SER A 1 83 ? -31.129 -14.318 52.949 1.00 95.81 83 SER A C 1
ATOM 669 O O . SER A 1 83 ? -30.100 -14.218 52.291 1.00 95.81 83 SER A O 1
ATOM 671 N N . GLU A 1 84 ? -32.274 -14.729 52.399 1.00 96.88 84 GLU A N 1
ATOM 672 C CA . GLU A 1 84 ? -32.370 -15.161 50.998 1.00 96.88 84 GLU A CA 1
ATOM 673 C C . GLU A 1 84 ? -32.026 -14.030 50.017 1.00 96.88 84 GLU A C 1
ATOM 675 O O . GLU A 1 84 ? -31.350 -14.242 49.005 1.00 96.88 84 GLU A O 1
ATOM 680 N N . LYS A 1 85 ? -32.455 -12.796 50.313 1.00 96.25 85 LYS A N 1
ATOM 681 C CA . LYS A 1 85 ? -32.084 -11.616 49.517 1.00 96.25 85 LYS A CA 1
ATOM 682 C C . LYS A 1 85 ? -30.588 -11.322 49.597 1.00 96.25 85 LYS A C 1
ATOM 684 O O . LYS A 1 85 ? -30.011 -10.924 48.585 1.00 96.25 85 LYS A O 1
ATOM 689 N N . GLN A 1 86 ? -29.970 -11.503 50.763 1.00 95.19 86 GLN A N 1
ATOM 690 C CA . GLN A 1 86 ? -28.533 -11.318 50.948 1.00 95.19 86 GLN A CA 1
ATOM 691 C C . GLN A 1 86 ? -27.738 -12.363 50.159 1.00 95.19 86 GLN A C 1
ATOM 693 O O . GLN A 1 86 ? -26.848 -11.981 49.399 1.00 95.19 86 GLN A O 1
ATOM 698 N N . ASP A 1 87 ? -28.117 -13.638 50.248 1.00 95.50 87 ASP A N 1
ATOM 699 C CA . ASP A 1 87 ? -27.479 -14.729 49.502 1.00 95.50 87 ASP A CA 1
ATOM 700 C C . ASP A 1 87 ? -27.589 -14.503 47.987 1.00 95.50 87 ASP A C 1
ATOM 702 O O . ASP A 1 87 ? -26.619 -14.653 47.237 1.00 95.50 87 ASP A O 1
ATOM 706 N N . LYS A 1 88 ? -28.761 -14.055 47.519 1.00 96.69 88 LYS A N 1
ATOM 707 C CA . LYS A 1 88 ? -28.967 -13.703 46.111 1.00 96.69 88 LYS A CA 1
ATOM 708 C C . LYS A 1 88 ? -28.095 -12.524 45.677 1.00 96.69 88 LYS A C 1
ATOM 710 O O . LYS A 1 88 ? -27.467 -12.594 44.623 1.00 96.69 88 LYS A O 1
ATOM 715 N N . ALA A 1 89 ? -28.016 -11.466 46.484 1.00 96.06 89 ALA A N 1
ATOM 716 C CA . ALA A 1 89 ? -27.176 -10.306 46.190 1.00 96.06 89 ALA A CA 1
ATOM 717 C C . ALA A 1 89 ? -25.678 -10.662 46.166 1.00 96.06 89 ALA A C 1
ATOM 719 O O . ALA A 1 89 ? -24.931 -10.134 45.341 1.00 96.06 89 ALA A O 1
ATOM 720 N N . GLU A 1 90 ? -25.231 -11.571 47.034 1.00 96.44 90 GLU A N 1
ATOM 721 C CA . GLU A 1 90 ? -23.851 -12.060 47.046 1.00 96.44 90 GLU A CA 1
ATOM 722 C C . GLU A 1 90 ? -23.539 -12.921 45.814 1.00 96.44 90 GLU A C 1
ATOM 724 O O . GLU A 1 90 ? -22.502 -12.728 45.172 1.00 96.44 90 GLU A O 1
ATOM 729 N N . SER A 1 91 ? -24.471 -13.787 45.408 1.00 96.62 91 SER A N 1
ATOM 730 C CA . SER A 1 91 ? -24.382 -14.535 44.149 1.00 96.62 91 SER A CA 1
ATOM 731 C C . SER A 1 91 ? -24.306 -13.604 42.931 1.00 96.62 91 SER A C 1
ATOM 733 O O . SER A 1 91 ? -23.441 -13.774 42.065 1.00 96.62 91 SER A O 1
ATOM 735 N N . ASP A 1 92 ? -25.169 -12.587 42.864 1.00 96.44 92 ASP A N 1
ATOM 736 C CA . ASP A 1 92 ? -25.176 -11.608 41.772 1.00 96.44 92 ASP A CA 1
ATOM 737 C C . ASP A 1 92 ? -23.867 -10.801 41.735 1.00 96.44 92 ASP A C 1
ATOM 739 O O . ASP A 1 92 ? -23.298 -10.575 40.662 1.00 96.44 92 ASP A O 1
ATOM 743 N N . ARG A 1 93 ? -23.325 -10.439 42.905 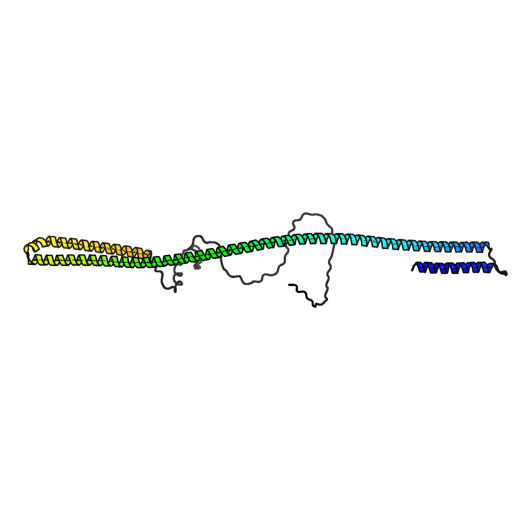1.00 96.06 93 ARG A N 1
ATOM 744 C CA . ARG A 1 93 ? -22.012 -9.791 43.020 1.00 96.06 93 ARG A CA 1
ATOM 745 C C . ARG A 1 93 ? -20.889 -10.686 42.498 1.00 96.06 93 ARG A C 1
ATOM 747 O O . ARG A 1 93 ? -20.057 -10.219 41.723 1.00 96.06 93 ARG A O 1
ATOM 754 N N . TYR A 1 94 ? -20.868 -11.964 42.876 1.00 96.94 94 TYR A N 1
ATOM 755 C CA . TYR A 1 94 ? -19.862 -12.911 42.390 1.00 96.94 94 TYR A CA 1
ATOM 756 C C . TYR A 1 94 ? -19.921 -13.074 40.864 1.00 96.94 94 TYR A C 1
ATOM 758 O O . TYR A 1 94 ? -18.887 -13.107 40.188 1.00 96.94 94 TYR A O 1
ATOM 766 N N . ARG A 1 95 ? -21.134 -13.124 40.300 1.00 97.19 95 ARG A N 1
ATOM 767 C CA . ARG A 1 95 ? -21.341 -13.177 38.851 1.00 97.19 95 ARG A CA 1
ATOM 768 C C . ARG A 1 95 ? -20.800 -11.928 38.154 1.00 97.19 95 ARG A C 1
ATOM 770 O O . ARG A 1 95 ? -20.058 -12.067 37.184 1.00 97.19 95 ARG A O 1
ATOM 777 N N . ALA A 1 96 ? -21.100 -10.738 38.673 1.00 95.25 96 ALA A N 1
ATOM 778 C CA . ALA A 1 96 ? -20.591 -9.480 38.131 1.00 95.25 96 ALA A CA 1
ATOM 779 C C . ALA A 1 96 ? -19.051 -9.407 38.173 1.00 95.25 96 ALA A C 1
ATOM 781 O O . ALA A 1 96 ? -18.426 -9.013 37.188 1.00 95.25 96 ALA A O 1
ATOM 782 N N . ASP A 1 97 ? -18.424 -9.853 39.267 1.00 96.44 97 ASP A N 1
ATOM 783 C CA . ASP A 1 97 ? -16.960 -9.909 39.388 1.00 96.44 97 ASP A CA 1
ATOM 784 C C . ASP A 1 97 ? -16.336 -10.892 38.379 1.00 96.44 97 ASP A C 1
ATOM 786 O O . ASP A 1 97 ? -15.277 -10.621 37.800 1.00 96.44 97 ASP A O 1
ATOM 790 N N . SER A 1 98 ? -16.988 -12.034 38.140 1.00 96.06 98 SER A N 1
ATOM 791 C CA . SER A 1 98 ? -16.571 -13.008 37.124 1.00 96.06 98 SER A CA 1
ATOM 792 C C . SER A 1 98 ? -16.664 -12.424 35.710 1.00 96.06 98 SER A C 1
ATOM 794 O O . SER A 1 98 ? -15.700 -12.487 34.942 1.00 96.06 98 SER A O 1
ATOM 796 N N . GLU A 1 99 ? -17.783 -11.772 35.384 1.00 96.88 99 GLU A N 1
ATOM 797 C CA . GLU A 1 99 ? -17.989 -11.094 34.100 1.00 96.88 99 GLU A CA 1
ATOM 798 C C . GLU A 1 99 ? -16.969 -9.961 33.896 1.00 96.88 99 GLU A C 1
ATOM 800 O O . GLU A 1 99 ? -16.368 -9.856 32.825 1.00 96.88 99 GLU A O 1
ATOM 805 N N . GLN A 1 100 ? -16.670 -9.173 34.935 1.00 95.38 100 GLN A N 1
ATOM 806 C CA . GLN A 1 100 ? -15.652 -8.122 34.882 1.00 95.38 100 GLN A CA 1
ATOM 807 C C . GLN A 1 100 ? -14.250 -8.686 34.604 1.00 95.38 100 GLN A C 1
ATOM 809 O O . GLN A 1 100 ? -13.500 -8.117 33.804 1.00 95.38 100 GLN A O 1
ATOM 814 N N . LYS A 1 101 ? -13.877 -9.806 35.239 1.00 96.19 101 LYS A N 1
ATOM 815 C CA . LYS A 1 101 ? -12.606 -10.499 34.959 1.00 96.19 101 LYS A CA 1
ATOM 816 C C . LYS A 1 101 ? -12.562 -11.016 33.521 1.00 96.19 101 LYS A C 1
ATOM 818 O O . LYS A 1 101 ? -11.544 -10.845 32.848 1.00 96.19 101 LYS A O 1
ATOM 823 N N . GLY A 1 102 ? -13.671 -11.575 33.034 1.00 97.31 102 GLY A N 1
ATOM 824 C CA . GLY A 1 102 ? -13.831 -11.976 31.638 1.00 97.31 102 GLY A CA 1
ATOM 825 C C . GLY A 1 102 ? -13.578 -10.810 30.683 1.00 97.31 102 GLY A C 1
ATOM 826 O O . GLY A 1 102 ? -12.696 -10.897 29.827 1.00 97.31 102 GLY A O 1
ATOM 827 N N . LEU A 1 103 ? -14.261 -9.683 30.894 1.00 96.25 103 LEU A N 1
ATOM 828 C CA . LEU A 1 103 ? -14.115 -8.477 30.076 1.00 96.25 103 LEU A CA 1
ATOM 829 C C . LEU A 1 103 ? -12.688 -7.911 30.106 1.00 96.25 103 LEU A C 1
ATOM 831 O O . LEU A 1 103 ? -12.146 -7.587 29.047 1.00 96.25 103 LEU A O 1
ATOM 835 N N . LYS A 1 104 ? -12.031 -7.866 31.273 1.00 96.62 104 LYS A N 1
ATOM 836 C CA . LYS A 1 104 ? -10.616 -7.455 31.372 1.00 96.62 104 LYS A CA 1
ATOM 837 C C . LYS A 1 104 ? -9.709 -8.327 30.506 1.00 96.62 104 LYS A C 1
ATOM 839 O O . LYS A 1 104 ? -8.942 -7.789 29.712 1.00 96.62 104 LYS A O 1
ATOM 844 N N . SER A 1 105 ? -9.862 -9.651 30.576 1.00 96.25 105 SER A N 1
ATOM 845 C CA . SER A 1 105 ? -9.065 -10.571 29.754 1.00 96.25 105 SER A CA 1
ATOM 846 C C . SER A 1 105 ? -9.304 -10.377 28.250 1.00 96.25 105 SER A C 1
ATOM 848 O O . SER A 1 105 ? -8.368 -10.452 27.452 1.00 96.25 105 SER A O 1
ATOM 850 N N . THR A 1 106 ? -10.545 -10.077 27.840 1.00 96.38 106 THR A N 1
ATOM 851 C CA . THR A 1 106 ? -10.846 -9.768 26.434 1.00 96.38 106 THR A CA 1
ATOM 852 C C . THR A 1 106 ? -10.228 -8.442 25.996 1.00 96.38 106 THR A C 1
ATOM 854 O O . THR A 1 106 ? -9.679 -8.373 24.898 1.00 96.38 106 THR A O 1
ATOM 857 N N . GLY A 1 107 ? -10.235 -7.426 26.864 1.00 96.94 107 GLY A N 1
ATOM 858 C CA . GLY A 1 107 ? -9.598 -6.136 26.602 1.00 96.94 107 GLY A CA 1
ATOM 859 C C . GLY A 1 107 ? -8.080 -6.251 26.451 1.00 96.94 107 GLY A C 1
ATOM 860 O O . GLY A 1 107 ? -7.514 -5.694 25.515 1.00 96.94 107 GLY A O 1
ATOM 861 N N . GLU A 1 108 ? -7.417 -7.037 27.302 1.00 97.12 108 GLU A N 1
ATOM 862 C CA . GLU A 1 108 ? -5.973 -7.301 27.201 1.00 97.12 108 GLU A CA 1
ATOM 863 C C . GLU A 1 108 ? -5.604 -8.016 25.894 1.00 97.12 108 GLU A C 1
ATOM 865 O O . GLU A 1 108 ? -4.629 -7.649 25.232 1.00 97.12 108 GLU A O 1
ATOM 870 N N . ARG A 1 109 ? -6.411 -9.002 25.474 1.00 97.00 109 ARG A N 1
ATOM 871 C CA . ARG A 1 109 ? -6.232 -9.673 24.177 1.00 97.00 109 ARG A CA 1
ATOM 872 C C . ARG A 1 109 ? -6.383 -8.697 23.013 1.00 97.00 109 ARG A C 1
ATOM 874 O O . ARG A 1 109 ? -5.525 -8.688 22.135 1.00 97.00 109 ARG A O 1
ATOM 881 N N . GLN A 1 110 ? -7.414 -7.850 23.033 1.00 97.06 110 GLN A N 1
ATOM 882 C CA . GLN A 1 110 ? -7.626 -6.831 22.001 1.00 97.06 110 GLN A CA 1
ATOM 883 C C . GLN A 1 110 ? -6.481 -5.812 21.953 1.00 97.06 110 GLN A C 1
ATOM 885 O O . GLN A 1 110 ? -6.013 -5.481 20.868 1.00 97.06 110 GLN A O 1
ATOM 890 N N . ALA A 1 111 ? -5.977 -5.355 23.102 1.00 96.50 111 ALA A N 1
ATOM 891 C CA . ALA A 1 111 ? -4.833 -4.444 23.160 1.00 96.50 111 ALA A CA 1
ATOM 892 C C . ALA A 1 111 ? -3.553 -5.088 22.596 1.00 96.50 111 ALA A C 1
ATOM 894 O O . ALA A 1 111 ? -2.809 -4.452 21.846 1.00 96.50 111 ALA A O 1
ATOM 895 N N . SER A 1 112 ? -3.314 -6.370 22.899 1.00 96.62 112 SER A N 1
ATOM 896 C CA . SER A 1 112 ? -2.194 -7.129 22.330 1.00 96.62 112 SER A CA 1
ATOM 897 C C . SER A 1 112 ? -2.319 -7.286 20.812 1.00 96.62 112 SER A C 1
ATOM 899 O O . SER A 1 112 ? -1.343 -7.094 20.088 1.00 96.62 112 SER A O 1
ATOM 901 N N . GLU A 1 113 ? -3.515 -7.591 20.309 1.00 97.81 113 GLU A N 1
ATOM 902 C CA . GLU A 1 113 ? -3.775 -7.729 18.875 1.00 97.81 113 GLU A CA 1
ATOM 903 C C . GLU A 1 113 ? -3.633 -6.392 18.137 1.00 97.81 113 GLU A C 1
ATOM 905 O O . GLU A 1 113 ? -2.957 -6.328 17.112 1.00 97.81 113 GLU A O 1
ATOM 910 N N . GLN A 1 114 ? -4.149 -5.296 18.704 1.00 97.06 114 GLN A N 1
ATOM 911 C CA . GLN A 1 114 ? -3.929 -3.946 18.177 1.00 97.06 114 GLN A CA 1
ATOM 912 C C . GLN A 1 114 ? -2.440 -3.594 18.113 1.00 97.06 114 GLN A C 1
ATOM 914 O O . GLN A 1 114 ? -1.983 -3.054 17.107 1.00 97.06 114 GLN A O 1
ATOM 919 N N . SER A 1 115 ? -1.661 -3.933 19.145 1.00 97.38 115 SER A N 1
ATOM 920 C CA . SER A 1 115 ? -0.212 -3.707 19.150 1.00 97.38 115 SER A CA 1
ATOM 921 C C . SER A 1 115 ? 0.499 -4.483 18.034 1.00 97.38 115 SER A C 1
ATOM 923 O O . SER A 1 115 ? 1.337 -3.910 17.334 1.00 97.38 115 SER A O 1
ATOM 925 N N . LYS A 1 116 ? 0.116 -5.747 17.798 1.00 98.19 116 LYS A N 1
ATOM 926 C CA . LYS A 1 116 ? 0.640 -6.551 16.680 1.00 98.19 116 LYS A CA 1
ATOM 927 C C . LYS A 1 116 ? 0.310 -5.917 15.333 1.00 98.19 116 LYS A C 1
ATOM 929 O O . LYS A 1 116 ? 1.224 -5.668 14.550 1.00 98.19 116 LYS A O 1
ATOM 934 N N . VAL A 1 117 ? -0.954 -5.566 15.101 1.00 97.88 117 VAL A N 1
ATOM 935 C CA . VAL A 1 117 ? -1.396 -4.937 13.845 1.00 97.88 117 VAL A CA 1
ATOM 936 C C . VAL A 1 117 ? -0.677 -3.607 13.603 1.00 97.88 117 VAL A C 1
ATOM 938 O O . VAL A 1 117 ? -0.256 -3.328 12.482 1.00 97.88 117 VAL A O 1
ATOM 941 N N . LEU A 1 118 ? -0.468 -2.794 14.643 1.00 97.25 118 LEU A N 1
ATOM 942 C CA . LEU A 1 118 ? 0.301 -1.552 14.527 1.00 97.25 118 LEU A CA 1
ATOM 943 C C . LEU A 1 118 ? 1.763 -1.819 14.147 1.00 97.25 118 LEU A C 1
ATOM 945 O O . LEU A 1 118 ? 2.290 -1.127 13.279 1.00 97.25 118 LEU A O 1
ATOM 949 N N . SER A 1 119 ? 2.401 -2.835 14.734 1.00 97.06 119 SER A N 1
ATOM 950 C CA . SER A 1 119 ? 3.776 -3.221 14.380 1.00 97.06 119 SER A CA 1
ATOM 951 C C . SER A 1 119 ? 3.900 -3.768 12.947 1.00 97.06 119 SER A C 1
ATOM 953 O O . SER A 1 119 ? 4.868 -3.491 12.238 1.00 97.06 119 SER A O 1
ATOM 955 N N . GLU A 1 120 ? 2.890 -4.487 12.461 1.00 97.75 120 GLU A N 1
ATOM 956 C CA . GLU A 1 120 ? 2.836 -4.940 11.069 1.00 97.75 120 GLU A CA 1
ATOM 957 C C . GLU A 1 120 ? 2.612 -3.762 10.111 1.00 97.75 120 GLU A C 1
ATOM 959 O O . GLU A 1 120 ? 3.229 -3.677 9.051 1.00 97.75 120 GLU A O 1
ATOM 964 N N . CYS A 1 121 ? 1.777 -2.795 10.495 1.00 97.19 121 CYS A N 1
ATOM 965 C CA . CYS A 1 121 ? 1.537 -1.597 9.699 1.00 97.19 121 CYS A CA 1
ATOM 966 C C . CYS A 1 121 ? 2.808 -0.744 9.552 1.00 97.19 121 CYS A C 1
ATOM 968 O O . CYS A 1 121 ? 3.122 -0.281 8.453 1.00 97.19 121 CYS A O 1
ATOM 970 N N . THR A 1 122 ? 3.583 -0.572 10.629 1.00 97.50 122 THR A N 1
ATOM 971 C CA . THR A 1 122 ? 4.842 0.186 10.571 1.00 97.50 122 THR A CA 1
ATOM 972 C C . THR A 1 122 ? 5.889 -0.514 9.711 1.00 97.50 122 THR A C 1
ATOM 974 O O . THR A 1 122 ? 6.501 0.141 8.869 1.00 97.50 122 THR A O 1
ATOM 977 N N . THR A 1 123 ? 6.049 -1.835 9.835 1.00 97.38 123 THR A N 1
ATOM 978 C CA . THR A 1 123 ? 6.976 -2.600 8.979 1.00 97.38 123 THR A CA 1
ATOM 979 C C . THR A 1 123 ? 6.575 -2.523 7.505 1.00 97.38 123 THR A C 1
ATOM 981 O O . THR A 1 123 ? 7.408 -2.193 6.661 1.00 97.38 123 THR A O 1
ATOM 984 N N . LYS A 1 124 ? 5.286 -2.688 7.179 1.00 97.81 124 LYS A N 1
ATOM 985 C CA . LYS A 1 124 ? 4.778 -2.529 5.805 1.00 97.81 124 LYS A CA 1
ATOM 986 C C . LYS A 1 124 ? 4.932 -1.108 5.266 1.00 97.81 124 LYS A C 1
ATOM 988 O O . LYS A 1 124 ? 5.183 -0.932 4.075 1.00 97.81 124 LYS A O 1
ATOM 993 N N . SER A 1 125 ? 4.819 -0.091 6.118 1.00 96.94 125 SER A N 1
ATOM 994 C CA . SER A 1 125 ? 5.086 1.296 5.729 1.00 96.94 125 SER A CA 1
ATOM 995 C C . SER A 1 125 ? 6.555 1.512 5.353 1.00 96.94 125 SER A C 1
ATOM 997 O O . SER A 1 125 ? 6.831 2.217 4.381 1.00 96.94 125 SER A O 1
ATOM 999 N N . VAL A 1 126 ? 7.492 0.901 6.086 1.00 98.00 126 VAL A N 1
ATOM 1000 C CA . VAL A 1 126 ? 8.926 0.953 5.761 1.00 98.00 126 VAL A CA 1
ATOM 1001 C C . VAL A 1 126 ? 9.197 0.224 4.445 1.00 98.00 126 VAL A C 1
ATOM 1003 O O . VAL A 1 126 ? 9.768 0.827 3.538 1.00 98.00 126 VAL A O 1
ATOM 1006 N N . GLU A 1 127 ? 8.686 -0.999 4.270 1.00 97.44 127 GLU A N 1
ATOM 1007 C CA . GLU A 1 127 ? 8.809 -1.744 3.006 1.00 97.44 127 GLU A CA 1
ATOM 1008 C C . GLU A 1 127 ? 8.279 -0.932 1.807 1.00 97.44 127 GLU A C 1
ATOM 1010 O O . GLU A 1 127 ? 8.920 -0.851 0.758 1.00 97.44 127 GLU A O 1
ATOM 1015 N N . LEU A 1 128 ? 7.123 -0.273 1.957 1.00 96.94 128 LEU A N 1
ATOM 1016 C CA . LEU A 1 128 ? 6.563 0.595 0.917 1.00 96.94 128 LEU A CA 1
ATOM 1017 C C . LEU A 1 128 ? 7.454 1.802 0.610 1.00 96.94 128 LEU A C 1
ATOM 1019 O O . LEU A 1 128 ? 7.509 2.233 -0.544 1.00 96.94 128 LEU A O 1
ATOM 1023 N N . SER A 1 129 ? 8.127 2.363 1.615 1.00 97.00 129 SER A N 1
ATOM 1024 C CA . SER A 1 129 ? 9.057 3.476 1.415 1.00 97.00 129 SER A CA 1
ATOM 1025 C C . SER A 1 129 ? 10.297 3.043 0.625 1.00 97.00 129 SER A C 1
ATOM 1027 O O . SER A 1 129 ? 10.636 3.702 -0.357 1.00 97.00 129 SER A O 1
ATOM 1029 N N . GLU A 1 130 ? 10.869 1.875 0.935 1.00 97.31 130 GLU A N 1
ATOM 1030 C CA . GLU A 1 130 ? 12.001 1.307 0.194 1.00 97.31 130 GLU A CA 1
ATOM 1031 C C . GLU A 1 130 ? 11.633 1.002 -1.263 1.00 97.31 130 GLU A C 1
ATOM 1033 O O . GLU A 1 130 ? 12.396 1.281 -2.188 1.00 97.31 130 GLU A O 1
ATOM 1038 N N . VAL A 1 131 ? 10.438 0.450 -1.503 1.00 98.12 131 VAL A N 1
ATOM 1039 C CA . VAL A 1 131 ? 9.958 0.176 -2.866 1.00 98.12 131 VAL A CA 1
ATOM 1040 C C . VAL A 1 131 ? 9.786 1.472 -3.663 1.00 98.12 131 VAL A C 1
ATOM 1042 O O . VAL A 1 131 ? 10.110 1.506 -4.851 1.00 98.12 131 VAL A O 1
ATOM 1045 N N . ARG A 1 132 ? 9.300 2.549 -3.033 1.00 97.56 132 ARG A N 1
ATOM 1046 C CA . ARG A 1 132 ? 9.182 3.865 -3.684 1.00 97.56 132 ARG A CA 1
ATOM 1047 C C . ARG A 1 132 ? 10.546 4.447 -4.041 1.00 97.56 132 ARG A C 1
ATOM 1049 O O . ARG A 1 132 ? 10.687 4.970 -5.141 1.00 97.56 132 ARG A O 1
ATOM 1056 N N . GLU A 1 133 ? 11.531 4.319 -3.161 1.00 98.06 133 GLU A N 1
ATOM 1057 C CA . GLU A 1 133 ? 12.900 4.768 -3.422 1.00 98.06 133 GLU A CA 1
ATOM 1058 C C . GLU A 1 133 ? 13.535 3.993 -4.585 1.00 98.06 133 GLU A C 1
ATOM 1060 O O . GLU A 1 133 ? 14.021 4.596 -5.541 1.00 98.06 133 GLU A O 1
ATOM 1065 N N . ARG A 1 134 ? 13.424 2.656 -4.588 1.00 97.69 134 ARG A N 1
ATOM 1066 C CA . ARG A 1 134 ? 13.901 1.826 -5.710 1.00 97.69 134 ARG A CA 1
ATOM 1067 C C . ARG A 1 134 ? 13.217 2.190 -7.024 1.00 97.69 134 ARG A C 1
ATOM 1069 O O . ARG A 1 134 ? 13.865 2.220 -8.065 1.00 97.69 134 ARG A O 1
ATOM 1076 N N . LYS A 1 135 ? 11.912 2.477 -6.989 1.00 97.31 135 LYS A N 1
ATOM 1077 C CA . LYS A 1 135 ? 11.168 2.918 -8.172 1.00 97.31 135 LYS A CA 1
ATOM 1078 C C . LYS A 1 135 ? 11.728 4.238 -8.719 1.00 97.31 135 LYS A C 1
ATOM 1080 O O . LYS A 1 135 ? 11.935 4.326 -9.926 1.00 97.31 135 LYS A O 1
ATOM 1085 N N . LEU A 1 136 ? 11.974 5.229 -7.858 1.00 97.94 136 LEU A N 1
ATOM 1086 C CA . LEU A 1 136 ? 12.559 6.511 -8.266 1.00 97.94 136 LEU A CA 1
ATOM 1087 C C . LEU A 1 136 ? 13.934 6.312 -8.910 1.00 97.94 136 LEU A C 1
ATOM 1089 O O . LEU A 1 136 ? 14.178 6.846 -9.987 1.00 97.94 136 LEU A O 1
ATOM 1093 N N . HIS A 1 137 ? 14.783 5.468 -8.321 1.00 97.62 137 HIS A N 1
ATOM 1094 C CA . HIS A 1 137 ? 16.097 5.161 -8.883 1.00 97.62 137 HIS A CA 1
ATOM 1095 C C . HIS A 1 137 ? 16.009 4.543 -10.289 1.00 97.62 137 HIS A C 1
ATOM 1097 O O . HIS A 1 137 ? 16.701 4.973 -11.209 1.00 97.62 137 HIS A O 1
ATOM 1103 N N . VAL A 1 138 ? 15.098 3.587 -10.500 1.00 98.25 138 VAL A N 1
ATOM 1104 C CA . VAL A 1 138 ? 14.874 2.991 -11.830 1.00 98.25 138 VAL A CA 1
ATOM 1105 C C . VAL A 1 138 ? 14.329 4.023 -12.828 1.00 98.25 138 VAL A C 1
ATOM 1107 O O . VAL A 1 138 ? 14.707 4.008 -14.000 1.00 98.25 138 VAL A O 1
ATOM 1110 N N . GLU A 1 139 ? 13.454 4.937 -12.399 1.00 97.25 139 GLU A N 1
ATOM 1111 C CA . GLU A 1 139 ? 12.970 6.034 -13.251 1.00 97.25 139 GLU A CA 1
ATOM 1112 C C . GLU A 1 139 ? 14.113 6.982 -13.664 1.00 97.25 139 GLU A C 1
ATOM 1114 O O . GLU A 1 139 ? 14.174 7.403 -14.823 1.00 97.25 139 GLU A O 1
ATOM 1119 N N . GLU A 1 140 ? 15.055 7.271 -12.763 1.00 98.19 140 GLU A N 1
ATOM 1120 C CA . GLU A 1 140 ? 16.267 8.044 -13.060 1.00 98.19 140 GLU A CA 1
ATOM 1121 C C . GLU A 1 140 ? 17.187 7.320 -14.053 1.00 98.19 140 GLU A C 1
ATOM 1123 O O . GLU A 1 140 ? 17.620 7.922 -15.040 1.00 98.19 140 GLU A O 1
ATOM 1128 N N . GLU A 1 141 ? 17.437 6.021 -13.860 1.00 97.75 141 GLU A N 1
ATOM 1129 C CA . GLU A 1 141 ? 18.232 5.210 -14.790 1.00 97.75 141 GLU A CA 1
ATOM 1130 C C . GLU A 1 141 ? 17.610 5.170 -16.193 1.00 97.75 141 GLU A C 1
ATOM 1132 O O . GLU A 1 141 ? 18.312 5.339 -17.197 1.00 97.75 141 GLU A O 1
ATOM 1137 N N . LEU A 1 142 ? 16.286 4.997 -16.282 1.00 96.94 142 LEU A N 1
ATOM 1138 C CA . LEU A 1 142 ? 15.558 5.007 -17.553 1.00 96.94 142 LEU A CA 1
ATOM 1139 C C . LEU A 1 142 ? 15.665 6.357 -18.263 1.00 96.94 142 LEU A C 1
ATOM 1141 O O . LEU A 1 142 ? 15.869 6.391 -19.481 1.00 96.94 142 LEU A O 1
ATOM 1145 N N . ASN A 1 143 ? 15.569 7.463 -17.525 1.00 97.19 143 ASN A N 1
ATOM 1146 C CA . ASN A 1 143 ? 15.780 8.795 -18.087 1.00 97.19 143 ASN A CA 1
ATOM 1147 C C . ASN A 1 143 ? 17.223 8.964 -18.587 1.00 97.19 143 ASN A C 1
ATOM 1149 O O . ASN A 1 143 ? 17.428 9.402 -19.719 1.00 97.19 143 ASN A O 1
ATOM 1153 N N . GLY A 1 144 ? 18.219 8.506 -17.822 1.00 97.12 144 GLY A N 1
ATOM 1154 C CA . GLY A 1 144 ? 19.619 8.524 -18.251 1.00 97.12 144 GLY A CA 1
ATOM 1155 C C . GLY A 1 144 ? 19.876 7.697 -19.519 1.00 97.12 144 GLY A C 1
ATOM 1156 O O . GLY A 1 144 ? 20.625 8.117 -20.406 1.00 97.12 144 GLY A O 1
ATOM 1157 N N . LEU A 1 145 ? 19.236 6.532 -19.657 1.00 97.25 145 LEU A N 1
ATOM 1158 C CA . LEU A 1 145 ? 19.301 5.726 -20.882 1.00 97.25 145 LEU A CA 1
ATOM 1159 C C . LEU A 1 145 ? 18.607 6.415 -22.061 1.00 97.25 145 LEU A C 1
ATOM 1161 O O . LEU A 1 145 ? 19.130 6.388 -23.178 1.00 97.25 145 LEU A O 1
ATOM 1165 N N . ARG A 1 146 ? 17.464 7.064 -21.827 1.00 97.94 146 ARG A N 1
ATOM 1166 C CA . ARG A 1 146 ? 16.742 7.829 -22.850 1.00 97.94 146 ARG A CA 1
ATOM 1167 C C . ARG A 1 146 ? 17.602 8.958 -23.419 1.00 97.94 146 ARG A C 1
ATOM 1169 O O . ARG A 1 146 ? 17.655 9.117 -24.641 1.00 97.94 146 ARG A O 1
ATOM 1176 N N . ASP A 1 147 ? 18.315 9.683 -22.563 1.00 97.31 147 ASP A N 1
ATOM 1177 C CA . ASP A 1 147 ? 19.215 10.760 -22.980 1.00 97.31 147 ASP A CA 1
ATOM 1178 C C . ASP A 1 147 ? 20.402 10.225 -23.789 1.00 97.31 147 ASP A C 1
ATOM 1180 O O . ASP A 1 147 ? 20.718 10.758 -24.856 1.00 97.31 147 ASP A O 1
ATOM 1184 N N . LYS A 1 148 ? 21.006 9.106 -23.362 1.00 98.00 148 LYS A N 1
ATOM 1185 C CA . LYS A 1 148 ? 22.066 8.425 -24.128 1.00 98.00 148 LYS A CA 1
ATOM 1186 C C . LYS A 1 148 ? 21.590 8.007 -25.519 1.00 98.00 148 LYS A C 1
ATOM 1188 O O . LYS A 1 148 ? 22.299 8.224 -26.499 1.00 98.00 148 LYS A O 1
ATOM 1193 N N . VAL A 1 149 ? 20.388 7.442 -25.629 1.00 97.31 149 VAL A N 1
ATOM 1194 C CA . VAL A 1 149 ? 19.799 7.066 -26.924 1.00 97.31 149 VAL A CA 1
ATOM 1195 C C . VAL A 1 149 ? 19.590 8.299 -27.808 1.00 97.31 149 VAL A C 1
ATOM 1197 O O . VAL A 1 149 ? 19.930 8.263 -28.990 1.00 97.31 149 VAL A O 1
ATOM 1200 N N . SER A 1 150 ? 19.095 9.404 -27.244 1.00 96.38 150 SER A N 1
ATOM 1201 C CA . SER A 1 150 ? 18.938 10.677 -27.961 1.00 96.38 150 SER A CA 1
ATOM 1202 C C . SER A 1 150 ? 20.272 11.189 -28.524 1.00 96.38 150 SER A C 1
ATOM 1204 O O . SER A 1 150 ? 20.362 11.539 -29.705 1.00 96.38 150 SER A O 1
ATOM 1206 N N . LEU A 1 151 ? 21.339 11.148 -27.716 1.00 97.62 151 LEU A N 1
ATOM 1207 C CA . LEU A 1 151 ? 22.690 11.523 -28.143 1.00 97.62 151 LEU A CA 1
ATOM 1208 C C . LEU A 1 151 ? 23.206 10.626 -29.275 1.00 97.62 151 LEU A C 1
ATOM 1210 O O . LEU A 1 151 ? 23.677 11.139 -30.291 1.00 97.62 151 LEU A O 1
ATOM 1214 N N . LEU A 1 152 ? 23.049 9.305 -29.154 1.00 97.50 152 LEU A N 1
ATOM 1215 C CA . LEU A 1 152 ? 23.463 8.359 -30.195 1.00 97.50 152 LEU A CA 1
ATOM 1216 C C . LEU A 1 152 ? 22.716 8.582 -31.518 1.00 97.50 152 LEU A C 1
ATOM 1218 O O . LEU A 1 152 ? 23.321 8.504 -32.587 1.00 97.50 152 LEU A O 1
ATOM 1222 N N . TYR A 1 153 ? 21.424 8.921 -31.484 1.00 97.69 153 TYR A N 1
ATOM 1223 C CA . TYR A 1 153 ? 20.680 9.288 -32.696 1.00 97.69 153 TYR A CA 1
ATOM 1224 C C . TYR A 1 153 ? 21.195 10.585 -33.331 1.00 97.69 153 TYR A C 1
ATOM 1226 O O . TYR A 1 153 ? 21.301 10.677 -34.563 1.00 97.69 153 TYR A O 1
ATOM 1234 N N . ALA A 1 154 ? 21.551 11.582 -32.518 1.00 96.69 154 ALA A N 1
ATOM 1235 C CA . ALA A 1 154 ? 22.151 12.816 -33.011 1.00 96.69 154 ALA A CA 1
ATOM 1236 C C . ALA A 1 154 ? 23.516 12.549 -33.674 1.00 96.69 154 ALA A C 1
ATOM 1238 O O . ALA A 1 154 ? 23.792 13.063 -34.762 1.00 96.69 154 ALA A O 1
ATOM 1239 N N . GLU A 1 155 ? 24.353 11.702 -33.072 1.00 97.44 155 GLU A N 1
ATOM 1240 C CA . GLU A 1 155 ? 25.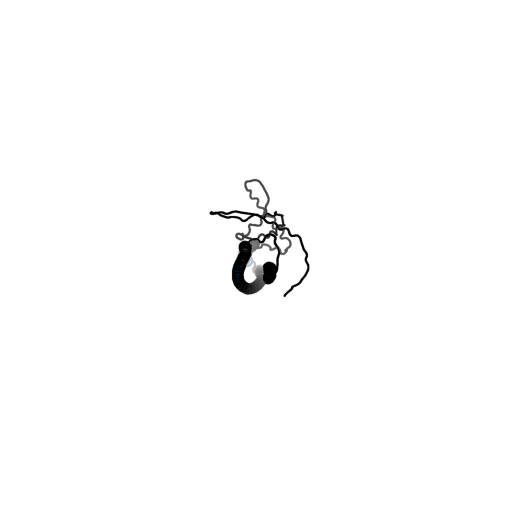628 11.271 -33.653 1.00 97.44 155 GLU A CA 1
ATOM 1241 C C . GLU A 1 155 ? 25.442 10.474 -34.944 1.00 97.44 155 GLU A C 1
ATOM 1243 O O . GLU A 1 155 ? 26.096 10.766 -35.947 1.00 97.44 155 GLU A O 1
ATOM 1248 N N . GLN A 1 156 ? 24.502 9.527 -34.967 1.00 97.00 156 GLN A N 1
ATOM 1249 C CA . GLN A 1 156 ? 24.175 8.761 -36.166 1.00 97.00 156 GLN A CA 1
ATOM 1250 C C . GLN A 1 156 ? 23.758 9.687 -37.315 1.00 97.00 156 GLN A C 1
ATOM 1252 O O . GLN A 1 156 ? 24.180 9.492 -38.455 1.00 97.00 156 GLN A O 1
ATOM 1257 N N . THR A 1 157 ? 22.962 10.718 -37.025 1.00 95.94 157 THR A N 1
ATOM 1258 C CA . THR A 1 157 ? 22.536 11.710 -38.021 1.00 95.94 157 THR A CA 1
ATOM 1259 C C . THR A 1 157 ? 23.730 12.497 -38.562 1.00 95.94 157 THR A C 1
ATOM 1261 O O . THR A 1 157 ? 23.882 12.622 -39.778 1.00 95.94 157 THR A O 1
ATOM 1264 N N . LYS A 1 158 ? 24.646 12.946 -37.692 1.00 97.56 158 LYS A N 1
ATOM 1265 C CA . LYS A 1 158 ? 25.896 13.609 -38.110 1.00 97.56 158 LYS A CA 1
ATOM 1266 C C . LYS A 1 158 ? 26.759 12.701 -38.993 1.00 97.56 158 LYS A C 1
ATOM 1268 O O . LYS A 1 158 ? 27.290 13.158 -40.004 1.00 97.56 158 LYS A O 1
ATOM 1273 N N . LEU A 1 159 ? 26.896 11.423 -38.639 1.00 97.12 159 LEU A N 1
ATOM 1274 C CA . LEU A 1 159 ? 27.661 10.449 -39.422 1.00 97.12 159 LEU A CA 1
ATOM 1275 C C . LEU A 1 159 ? 27.013 10.158 -40.781 1.00 97.12 159 LEU A C 1
ATOM 1277 O O . LEU A 1 159 ? 27.729 10.072 -41.777 1.00 97.12 159 LEU A O 1
ATOM 1281 N N . LYS A 1 160 ? 25.678 10.067 -40.850 1.00 95.62 160 LYS A N 1
ATOM 1282 C CA . LYS A 1 160 ? 24.943 9.928 -42.119 1.00 95.62 160 LYS A CA 1
ATOM 1283 C C . LYS A 1 160 ? 25.214 11.107 -43.052 1.00 95.62 160 LYS A C 1
ATOM 1285 O O . LYS A 1 160 ? 25.592 10.876 -44.197 1.00 95.62 160 LYS A O 1
ATOM 1290 N N . LEU A 1 161 ? 25.130 12.339 -42.544 1.00 95.81 161 LEU A N 1
ATOM 1291 C CA . LEU A 1 161 ? 25.436 13.544 -43.325 1.00 95.81 161 LEU A CA 1
ATOM 1292 C C . LEU A 1 161 ? 26.890 13.557 -43.822 1.00 95.81 161 LEU A C 1
ATOM 1294 O O . LEU A 1 161 ? 27.148 13.857 -44.985 1.00 95.81 161 LEU A O 1
ATOM 1298 N N . ARG A 1 162 ? 27.853 13.173 -42.972 1.00 97.19 162 ARG A N 1
ATOM 1299 C CA . ARG A 1 162 ? 29.268 13.051 -43.376 1.00 97.19 162 ARG A CA 1
ATOM 1300 C C . ARG A 1 162 ? 29.472 11.993 -44.463 1.00 97.19 162 ARG A C 1
ATOM 1302 O O . ARG A 1 162 ? 30.238 12.216 -45.395 1.00 97.19 162 ARG A O 1
ATOM 1309 N N . LEU A 1 163 ? 28.788 10.855 -44.360 1.00 95.50 163 LEU A N 1
ATOM 1310 C CA . LEU A 1 163 ? 28.860 9.784 -45.352 1.00 95.50 163 LEU A CA 1
ATOM 1311 C C . LEU A 1 163 ? 28.254 10.207 -46.695 1.00 95.50 163 LEU A C 1
ATOM 1313 O O . LEU A 1 163 ? 28.788 9.851 -47.744 1.00 95.50 163 LEU A O 1
ATOM 1317 N N . GLU A 1 164 ? 27.147 10.946 -46.678 1.00 94.75 164 GLU A N 1
ATOM 1318 C CA . GLU A 1 164 ? 26.538 11.515 -47.885 1.00 94.75 164 GLU A CA 1
ATOM 1319 C C . GLU A 1 164 ? 27.475 12.523 -48.553 1.00 94.75 164 GLU A C 1
ATOM 1321 O O . GLU A 1 164 ? 27.778 12.358 -49.733 1.00 94.75 164 GLU A O 1
ATOM 1326 N N . ALA A 1 165 ? 28.059 13.449 -47.787 1.00 95.44 165 ALA A N 1
ATOM 1327 C CA . ALA A 1 165 ? 29.051 14.389 -48.306 1.00 95.44 165 ALA A CA 1
ATOM 1328 C C . ALA A 1 165 ? 30.268 13.678 -48.931 1.00 95.44 165 ALA A C 1
ATOM 1330 O O . ALA A 1 165 ? 30.699 14.032 -50.027 1.00 95.44 165 ALA A O 1
ATOM 1331 N N . ALA A 1 166 ? 30.798 12.632 -48.284 1.00 96.06 166 ALA A N 1
ATOM 1332 C CA . ALA A 1 166 ? 31.912 11.846 -48.823 1.00 96.06 166 ALA A CA 1
ATOM 1333 C C . ALA A 1 166 ? 31.536 11.091 -50.115 1.00 96.06 166 ALA A C 1
ATOM 1335 O O . ALA A 1 166 ? 32.337 10.993 -51.051 1.00 96.06 166 ALA A O 1
ATOM 1336 N N . ARG A 1 167 ? 30.303 10.570 -50.199 1.00 94.00 167 ARG A N 1
ATOM 1337 C CA . ARG A 1 167 ? 29.778 9.944 -51.424 1.00 94.00 167 ARG A CA 1
ATOM 1338 C C . ARG A 1 167 ? 29.669 10.955 -52.562 1.00 94.00 167 ARG A C 1
ATOM 1340 O O . ARG A 1 167 ? 30.068 10.630 -53.678 1.00 94.00 167 ARG A O 1
ATOM 1347 N N . ASP A 1 168 ? 29.184 12.160 -52.286 1.00 93.81 168 ASP A N 1
ATOM 1348 C CA . ASP A 1 168 ? 29.052 13.211 -53.295 1.00 93.81 168 ASP A CA 1
ATOM 1349 C C . ASP A 1 168 ? 30.415 13.728 -53.766 1.00 93.81 168 ASP A C 1
ATOM 1351 O O . ASP A 1 168 ? 30.627 13.862 -54.971 1.00 93.81 168 ASP A O 1
ATOM 1355 N N . GLN A 1 169 ? 31.388 13.881 -52.861 1.00 95.25 169 GLN A N 1
ATOM 1356 C CA . GLN A 1 169 ? 32.781 14.155 -53.234 1.00 95.25 169 GLN A CA 1
ATOM 1357 C C . GLN A 1 169 ? 33.347 13.057 -54.141 1.00 95.25 169 GLN A C 1
ATOM 1359 O O . GLN A 1 169 ? 33.934 13.354 -55.176 1.00 95.25 169 GLN A O 1
ATOM 1364 N N . THR A 1 170 ? 33.125 11.780 -53.812 1.00 94.62 170 THR A N 1
ATOM 1365 C CA . THR A 1 170 ? 33.597 10.654 -54.639 1.00 94.62 170 THR A CA 1
ATOM 1366 C C . THR A 1 170 ? 32.987 10.683 -56.044 1.00 94.62 170 THR A C 1
ATOM 1368 O O . THR A 1 170 ? 33.674 10.396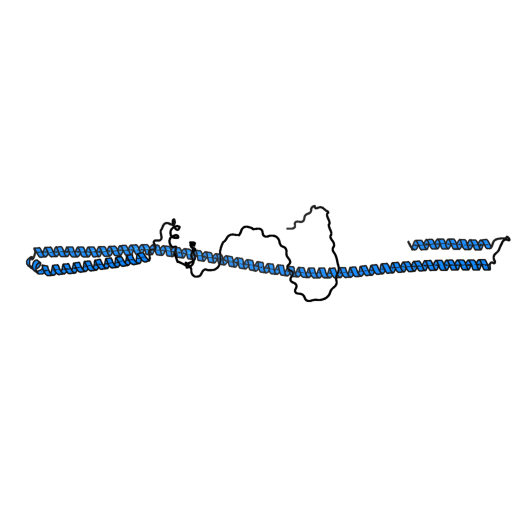 -57.025 1.00 94.62 170 THR A O 1
ATOM 1371 N N . ARG A 1 171 ? 31.701 11.037 -56.165 1.00 89.81 171 ARG A N 1
ATOM 1372 C CA . ARG A 1 171 ? 31.041 11.207 -57.469 1.00 89.81 171 ARG A CA 1
ATOM 1373 C C . ARG A 1 171 ? 31.644 12.364 -58.258 1.00 89.81 171 ARG A C 1
ATOM 1375 O O . ARG A 1 171 ? 31.917 12.185 -59.442 1.00 89.81 171 ARG A O 1
ATOM 1382 N N . ALA A 1 172 ? 31.885 13.503 -57.606 1.00 92.81 172 ALA A N 1
ATOM 1383 C CA . ALA A 1 172 ? 32.537 14.654 -58.225 1.00 92.81 172 ALA A CA 1
ATOM 1384 C C . ALA A 1 172 ? 33.936 14.283 -58.740 1.00 92.81 172 ALA A C 1
ATOM 1386 O O . ALA A 1 172 ? 34.206 14.458 -59.924 1.00 92.81 172 ALA A O 1
ATOM 1387 N N . PHE A 1 173 ? 34.765 13.632 -57.914 1.00 94.81 173 PHE A N 1
ATOM 1388 C CA . PHE A 1 173 ? 36.092 13.157 -58.321 1.00 94.81 173 PHE A CA 1
ATOM 1389 C C . PHE A 1 173 ? 36.043 12.232 -59.542 1.00 94.81 173 PHE A C 1
ATOM 1391 O O . PHE A 1 173 ? 36.819 12.415 -60.477 1.00 94.81 173 PHE A O 1
ATOM 1398 N N . ARG A 1 174 ? 35.120 11.260 -59.578 1.00 88.69 174 ARG A N 1
ATOM 1399 C CA . ARG A 1 174 ? 34.966 10.363 -60.740 1.00 88.69 174 ARG A CA 1
ATOM 1400 C C . ARG A 1 174 ? 34.536 11.112 -61.999 1.00 88.69 174 ARG A C 1
ATOM 1402 O O . ARG A 1 174 ? 35.010 10.801 -63.091 1.00 88.69 174 ARG A O 1
ATOM 1409 N N . HIS A 1 175 ? 33.638 12.085 -61.858 1.00 87.44 175 HIS A N 1
ATOM 1410 C CA . HIS A 1 175 ? 33.199 12.917 -62.973 1.00 87.44 175 HIS A CA 1
ATOM 1411 C C . HIS A 1 175 ? 34.347 13.786 -63.511 1.00 87.44 175 HIS A C 1
ATOM 1413 O O . HIS A 1 175 ? 34.568 13.829 -64.723 1.00 87.44 175 HIS A O 1
ATOM 1419 N N . ASP A 1 176 ? 35.120 14.417 -62.628 1.00 92.19 176 ASP A N 1
ATOM 1420 C CA . ASP A 1 176 ? 36.275 15.242 -62.993 1.00 92.19 176 ASP A CA 1
ATOM 1421 C C . ASP A 1 176 ? 37.383 14.406 -63.643 1.00 92.19 176 ASP A C 1
ATOM 1423 O O . ASP A 1 176 ? 37.949 14.806 -64.664 1.00 92.19 176 ASP A O 1
ATOM 1427 N N . GLU A 1 177 ? 37.634 13.196 -63.135 1.00 93.31 177 GLU A N 1
ATOM 1428 C CA . GLU A 1 177 ? 38.553 12.236 -63.750 1.00 93.31 177 GLU A CA 1
ATOM 1429 C C . GLU A 1 177 ? 38.100 11.868 -65.175 1.00 93.31 177 GLU A C 1
ATOM 1431 O O . GLU A 1 177 ? 38.906 11.869 -66.113 1.00 93.31 177 GLU A O 1
ATOM 1436 N N . ALA A 1 178 ? 36.804 11.604 -65.376 1.00 87.81 178 ALA A N 1
ATOM 1437 C CA . ALA A 1 178 ? 36.244 11.306 -66.693 1.00 87.81 178 ALA A CA 1
ATOM 1438 C C . ALA A 1 178 ? 36.356 12.500 -67.659 1.00 87.81 178 ALA A C 1
ATOM 1440 O O . ALA A 1 178 ? 36.694 12.324 -68.835 1.00 87.81 178 ALA A O 1
ATOM 1441 N N . MET A 1 179 ? 36.116 13.725 -67.183 1.00 86.38 179 MET A N 1
ATOM 1442 C CA . MET A 1 179 ? 36.270 14.949 -67.977 1.00 86.38 179 MET A CA 1
ATOM 1443 C C . MET A 1 179 ? 37.735 15.210 -68.350 1.00 86.38 179 MET A C 1
ATOM 1445 O O . MET A 1 179 ? 38.015 15.515 -69.513 1.00 86.38 179 MET A O 1
ATOM 1449 N N . SER A 1 180 ? 38.667 14.998 -67.417 1.00 92.81 180 SER A N 1
ATOM 1450 C CA . SER A 1 180 ? 40.112 15.116 -67.646 1.00 92.81 180 SER A CA 1
ATOM 1451 C C . SER A 1 180 ? 40.612 14.111 -68.691 1.00 92.81 180 SER A C 1
ATOM 1453 O O . SER A 1 180 ? 41.275 14.497 -69.659 1.00 92.81 180 SER A O 1
ATOM 1455 N N . LYS A 1 181 ? 40.201 12.835 -68.595 1.00 89.81 181 LYS A N 1
ATOM 1456 C CA . LYS A 1 181 ? 40.509 11.805 -69.610 1.00 89.81 181 LYS A CA 1
ATOM 1457 C C . LYS A 1 181 ? 40.016 12.212 -70.997 1.00 89.81 181 LYS A C 1
ATOM 1459 O O . LYS A 1 181 ? 40.782 12.190 -71.959 1.00 89.81 181 LYS A O 1
ATOM 1464 N N . ARG A 1 182 ? 38.764 12.673 -71.101 1.00 84.56 182 ARG A N 1
ATOM 1465 C CA . ARG A 1 182 ? 38.187 13.156 -72.368 1.00 84.56 182 ARG A CA 1
ATOM 1466 C C . ARG A 1 182 ? 38.942 14.360 -72.932 1.00 84.56 182 ARG A C 1
ATOM 1468 O O . ARG A 1 182 ? 39.082 14.464 -74.151 1.00 84.56 182 ARG A O 1
ATOM 1475 N N . GLN A 1 183 ? 39.400 15.285 -72.088 1.00 91.56 183 GLN A N 1
ATOM 1476 C CA . GLN A 1 183 ? 40.191 16.435 -72.526 1.00 91.56 183 GLN A CA 1
ATOM 1477 C C . GLN A 1 183 ? 41.568 16.000 -73.041 1.00 91.56 183 GLN A C 1
ATOM 1479 O O . GLN A 1 183 ? 41.955 16.421 -74.132 1.00 91.56 183 GLN A O 1
ATOM 1484 N N . SER A 1 184 ? 42.261 15.120 -72.312 1.00 91.25 184 SER A N 1
ATOM 1485 C CA . SER A 1 184 ? 43.547 14.546 -72.728 1.00 91.25 184 SER A CA 1
ATOM 1486 C C . SER A 1 184 ? 43.432 13.834 -74.079 1.00 91.25 184 SER A C 1
ATOM 1488 O O . SER A 1 184 ? 44.200 14.118 -75.000 1.00 91.25 184 SER A O 1
ATOM 1490 N N . ASP A 1 185 ? 42.407 12.994 -74.247 1.00 86.25 185 ASP A N 1
ATOM 1491 C CA . ASP A 1 185 ? 42.158 12.288 -75.503 1.00 86.25 185 ASP A CA 1
ATOM 1492 C C . ASP A 1 185 ? 41.853 13.263 -76.653 1.00 86.25 185 ASP A C 1
ATOM 1494 O O . ASP A 1 185 ? 42.397 13.111 -77.743 1.00 86.25 185 ASP A O 1
ATOM 1498 N N . ARG A 1 186 ? 41.076 14.336 -76.431 1.00 88.75 186 ARG A N 1
ATOM 1499 C CA . ARG A 1 186 ? 40.846 15.372 -77.464 1.00 88.75 186 ARG A CA 1
ATOM 1500 C C . ARG A 1 186 ? 42.127 16.077 -77.901 1.00 88.75 186 ARG A C 1
ATOM 1502 O O . ARG A 1 186 ? 42.270 16.367 -79.088 1.00 88.75 186 ARG A O 1
ATOM 1509 N N . VAL A 1 187 ? 43.022 16.395 -76.967 1.00 91.94 187 VAL A N 1
ATOM 1510 C CA . VAL A 1 187 ? 44.312 17.025 -77.289 1.00 91.94 187 VAL A CA 1
ATOM 1511 C C . VAL A 1 187 ? 45.173 16.054 -78.090 1.00 91.94 187 VAL A C 1
ATOM 1513 O O . VAL A 1 187 ? 45.659 16.424 -79.157 1.00 91.94 187 VAL A O 1
ATOM 1516 N N . ARG A 1 188 ? 45.284 14.797 -77.639 1.00 88.19 188 ARG A N 1
ATOM 1517 C CA . ARG A 1 188 ? 46.022 13.744 -78.350 1.00 88.19 188 ARG A CA 1
ATOM 1518 C C . ARG A 1 188 ? 45.480 13.548 -79.769 1.00 88.19 188 ARG A C 1
ATOM 1520 O O . ARG A 1 188 ? 46.247 13.453 -80.721 1.00 88.19 188 ARG A O 1
ATOM 1527 N N . ASP A 1 189 ? 44.157 13.572 -79.926 1.00 86.94 189 ASP A N 1
ATOM 1528 C CA . ASP A 1 189 ? 43.493 13.454 -81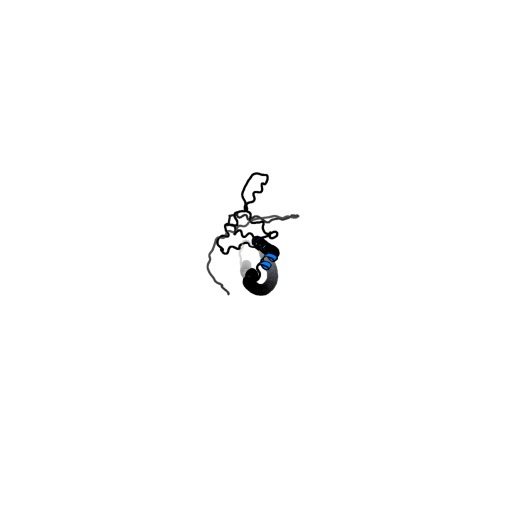.221 1.00 86.94 189 ASP A CA 1
ATOM 1529 C C . ASP A 1 189 ? 43.807 14.619 -82.162 1.00 86.94 189 ASP A C 1
ATOM 1531 O O . ASP A 1 189 ? 44.007 14.388 -83.354 1.00 86.94 189 ASP A O 1
ATOM 1535 N N . ARG A 1 190 ? 43.845 15.849 -81.639 1.00 90.00 190 ARG A N 1
ATOM 1536 C CA . ARG A 1 190 ? 44.202 17.044 -82.416 1.00 90.00 190 ARG A CA 1
ATOM 1537 C C . ARG A 1 190 ? 45.670 17.032 -82.825 1.00 90.00 190 ARG A C 1
ATOM 1539 O O . ARG A 1 190 ? 45.959 17.322 -83.978 1.00 90.00 190 ARG A O 1
ATOM 1546 N N . MET A 1 191 ? 46.569 16.663 -81.914 1.00 92.56 191 MET A N 1
ATOM 1547 C CA . MET A 1 191 ? 48.001 16.561 -82.206 1.00 92.56 191 MET A CA 1
ATOM 1548 C C . MET A 1 191 ? 48.277 15.532 -83.308 1.00 92.56 191 MET A C 1
ATOM 1550 O O . MET A 1 191 ? 49.013 15.835 -84.240 1.00 92.56 191 MET A O 1
ATOM 1554 N N . LEU A 1 192 ? 47.633 14.357 -83.262 1.00 89.62 192 LEU A N 1
ATOM 1555 C CA . LEU A 1 192 ? 47.771 13.344 -84.316 1.00 89.62 192 LEU A CA 1
ATOM 1556 C C . LEU A 1 192 ? 47.271 13.857 -85.673 1.00 89.62 192 LEU A C 1
ATOM 1558 O O . LEU A 1 192 ? 47.921 13.639 -86.685 1.00 89.62 192 LEU A O 1
ATOM 1562 N N . ALA A 1 193 ? 46.148 14.580 -85.694 1.00 89.31 193 ALA A N 1
ATOM 1563 C CA . ALA A 1 193 ? 45.612 15.148 -86.929 1.00 89.31 193 ALA A CA 1
ATOM 1564 C C . ALA A 1 193 ? 46.542 16.188 -87.582 1.00 89.31 193 ALA A C 1
ATOM 1566 O O . ALA A 1 193 ? 46.485 16.356 -88.797 1.00 89.31 193 ALA A O 1
ATOM 1567 N N . ILE A 1 194 ? 47.358 16.889 -86.786 1.00 92.44 194 ILE A N 1
ATOM 1568 C CA . ILE A 1 194 ? 48.334 17.876 -87.268 1.00 92.44 194 ILE A CA 1
ATOM 1569 C C . ILE A 1 194 ? 49.623 17.184 -87.728 1.00 92.44 194 ILE A C 1
ATOM 1571 O O . ILE A 1 194 ? 50.142 17.523 -88.786 1.00 92.44 194 ILE A O 1
ATOM 1575 N N . ASN A 1 195 ? 50.125 16.222 -86.948 1.00 93.94 195 ASN A N 1
ATOM 1576 C CA . ASN A 1 195 ? 51.433 15.609 -87.186 1.00 93.94 195 ASN A CA 1
ATOM 1577 C C . ASN A 1 195 ? 51.407 14.502 -88.254 1.00 93.94 195 ASN A C 1
ATOM 1579 O O . ASN A 1 195 ? 52.356 14.399 -89.022 1.00 93.94 195 ASN A O 1
ATOM 1583 N N . ASP A 1 196 ? 50.345 13.688 -88.317 1.00 92.88 196 ASP A N 1
ATOM 1584 C CA . ASP A 1 196 ? 50.189 12.615 -89.310 1.00 92.88 196 ASP A CA 1
ATOM 1585 C C . ASP A 1 196 ? 48.712 12.478 -89.754 1.00 92.88 196 ASP A C 1
ATOM 1587 O O . ASP A 1 196 ? 47.912 11.738 -89.159 1.00 92.88 196 ASP A O 1
ATOM 1591 N N . PRO A 1 197 ? 48.298 13.209 -90.806 1.00 91.12 197 PRO A N 1
ATOM 1592 C CA . PRO A 1 197 ? 46.906 13.230 -91.244 1.00 91.12 197 PRO A CA 1
ATOM 1593 C C . PRO A 1 197 ? 46.448 11.907 -91.872 1.00 91.12 197 PRO A C 1
ATOM 1595 O O . PRO A 1 197 ? 45.252 11.594 -91.827 1.00 91.12 197 PRO A O 1
ATOM 1598 N N . GLU A 1 198 ? 47.357 11.121 -92.449 1.00 89.94 198 GLU A N 1
ATOM 1599 C CA . GLU A 1 198 ? 47.022 9.830 -93.054 1.00 89.94 198 GLU A CA 1
ATOM 1600 C C . GLU A 1 198 ? 46.816 8.765 -91.974 1.00 89.94 198 GLU A C 1
ATOM 1602 O O . GLU A 1 198 ? 45.829 8.021 -92.024 1.00 89.94 198 GLU A O 1
ATOM 1607 N N . GLU A 1 199 ? 47.644 8.755 -90.926 1.00 89.19 199 GLU A N 1
ATOM 1608 C CA . GLU A 1 199 ? 47.414 7.906 -89.759 1.00 89.19 199 GLU A CA 1
ATOM 1609 C C . GLU A 1 199 ? 46.124 8.294 -89.020 1.00 89.19 199 GLU A C 1
ATOM 1611 O O . GLU A 1 199 ? 45.308 7.426 -88.679 1.00 89.19 199 GLU A O 1
ATOM 1616 N N . TYR A 1 200 ? 45.855 9.593 -88.856 1.00 90.00 200 TYR A N 1
ATOM 1617 C CA . TYR A 1 200 ? 44.600 10.060 -88.265 1.00 90.00 200 TYR A CA 1
ATOM 1618 C C . TYR A 1 200 ? 43.364 9.572 -89.047 1.00 90.00 200 TYR A C 1
ATOM 1620 O O . TYR A 1 200 ? 42.374 9.142 -88.439 1.00 90.00 200 TYR A O 1
ATOM 1628 N N . LYS A 1 201 ? 43.401 9.588 -90.390 1.00 90.69 201 LYS A N 1
ATOM 1629 C CA . LYS A 1 201 ? 42.319 9.052 -91.240 1.00 90.69 201 LYS A CA 1
ATOM 1630 C C . LYS A 1 201 ? 42.168 7.539 -91.081 1.00 90.69 201 LYS A C 1
ATOM 1632 O O . LYS A 1 201 ? 41.033 7.075 -90.939 1.00 90.69 201 LYS A O 1
ATOM 1637 N N . ARG A 1 202 ? 43.276 6.788 -91.042 1.00 89.31 202 ARG A N 1
ATOM 1638 C CA . ARG A 1 202 ? 43.277 5.326 -90.842 1.00 89.31 202 ARG A CA 1
ATOM 1639 C C . ARG A 1 202 ? 42.693 4.925 -89.487 1.00 89.31 202 ARG A C 1
ATOM 1641 O O . ARG A 1 202 ? 41.898 3.993 -89.422 1.00 89.31 202 ARG A O 1
ATOM 1648 N N . GLN A 1 203 ? 42.999 5.662 -88.417 1.00 86.56 203 GLN A N 1
ATOM 1649 C CA . GLN A 1 203 ? 42.492 5.375 -87.066 1.00 86.56 203 GLN A CA 1
ATOM 1650 C C . GLN A 1 203 ? 41.067 5.901 -86.805 1.00 86.56 203 GLN A C 1
ATOM 1652 O O . GLN A 1 203 ? 40.442 5.577 -85.787 1.00 86.56 203 GLN A O 1
ATOM 1657 N N . ARG A 1 204 ? 40.505 6.711 -87.710 1.00 85.12 204 ARG A N 1
ATOM 1658 C CA . ARG A 1 204 ? 39.177 7.328 -87.552 1.00 85.12 204 ARG A CA 1
ATOM 1659 C C . ARG A 1 204 ? 38.036 6.327 -87.276 1.00 85.12 204 ARG A C 1
ATOM 1661 O O . ARG A 1 204 ? 37.197 6.653 -86.427 1.00 85.12 204 ARG A O 1
ATOM 1668 N N . PRO A 1 205 ? 37.955 5.142 -87.922 1.00 87.75 205 PRO A N 1
ATOM 1669 C CA . PRO A 1 205 ? 36.904 4.156 -87.655 1.00 87.75 205 PRO A CA 1
ATOM 1670 C C . PRO A 1 205 ? 37.014 3.556 -86.247 1.00 87.75 205 PRO A C 1
ATOM 1672 O O . PRO A 1 205 ? 36.037 3.581 -85.498 1.00 87.75 205 PRO A O 1
ATOM 1675 N N . GLN A 1 206 ? 38.216 3.122 -85.849 1.00 87.44 206 GLN A N 1
ATOM 1676 C CA . GLN A 1 206 ? 38.482 2.536 -84.529 1.00 87.44 206 GLN A CA 1
ATOM 1677 C C . GLN A 1 206 ? 38.192 3.533 -83.399 1.00 87.44 206 GLN A C 1
ATOM 1679 O O . GLN A 1 206 ? 37.572 3.195 -82.392 1.00 87.44 206 GLN A O 1
ATOM 1684 N N . ARG A 1 207 ? 38.547 4.808 -83.590 1.00 82.25 207 ARG A N 1
ATOM 1685 C CA . ARG A 1 207 ? 38.244 5.884 -82.632 1.00 82.25 207 ARG A CA 1
ATOM 1686 C C . ARG A 1 207 ? 36.750 6.157 -82.494 1.00 82.25 207 ARG A C 1
ATOM 1688 O O . ARG A 1 207 ? 36.271 6.407 -81.388 1.00 82.25 207 ARG A O 1
ATOM 1695 N N . ARG A 1 208 ? 35.992 6.115 -83.597 1.00 85.62 208 ARG A N 1
ATOM 1696 C CA . ARG A 1 208 ? 34.524 6.239 -83.553 1.00 85.62 208 ARG A CA 1
ATOM 1697 C C . ARG A 1 208 ? 33.899 5.093 -82.769 1.00 85.62 208 ARG A C 1
ATOM 1699 O O . ARG A 1 208 ? 32.973 5.335 -81.999 1.00 85.62 208 ARG A O 1
ATOM 1706 N N . GLU A 1 209 ? 34.405 3.879 -82.941 1.00 86.75 209 GLU A N 1
ATOM 1707 C CA . GLU A 1 209 ? 33.940 2.719 -82.190 1.00 86.75 209 GLU A CA 1
ATOM 1708 C C . GLU A 1 209 ? 34.294 2.821 -80.701 1.00 86.75 209 GLU A C 1
ATOM 1710 O O . GLU A 1 209 ? 33.413 2.663 -79.856 1.00 86.75 209 GLU A O 1
ATOM 1715 N N . ARG A 1 210 ? 35.532 3.210 -80.368 1.00 84.69 210 ARG A N 1
ATOM 1716 C CA . ARG A 1 210 ? 35.958 3.459 -78.984 1.00 84.69 210 ARG A CA 1
ATOM 1717 C C . ARG A 1 210 ? 35.075 4.504 -78.295 1.00 84.69 210 ARG A C 1
ATOM 1719 O O . ARG A 1 210 ? 34.536 4.228 -77.230 1.00 84.69 210 ARG A O 1
ATOM 1726 N N . ARG A 1 211 ? 34.808 5.644 -78.946 1.00 82.19 211 ARG A N 1
ATOM 1727 C CA . ARG A 1 211 ? 33.898 6.679 -78.415 1.00 82.19 211 ARG A CA 1
ATOM 1728 C C . ARG A 1 211 ? 32.455 6.188 -78.249 1.00 82.19 211 ARG A C 1
ATOM 1730 O O . ARG A 1 211 ? 31.757 6.665 -77.359 1.00 82.19 211 ARG A O 1
ATOM 1737 N N . LYS A 1 212 ? 31.977 5.271 -79.101 1.00 87.69 212 LYS A N 1
ATOM 1738 C CA . LYS A 1 212 ? 30.653 4.642 -78.936 1.00 87.69 212 LYS A CA 1
ATOM 1739 C C . LYS A 1 212 ? 30.622 3.732 -77.706 1.00 87.69 212 LYS A C 1
ATOM 1741 O O . LYS A 1 212 ? 29.666 3.814 -76.942 1.00 87.69 212 LYS A O 1
ATOM 1746 N N . ARG A 1 213 ? 31.663 2.916 -77.498 1.00 82.81 213 ARG A N 1
ATOM 1747 C CA . ARG A 1 213 ? 31.789 2.034 -76.324 1.00 82.81 213 ARG A CA 1
ATOM 1748 C C . ARG A 1 213 ? 31.905 2.838 -75.026 1.00 82.81 213 ARG A C 1
ATOM 1750 O O . ARG A 1 213 ? 31.201 2.539 -74.071 1.00 82.81 213 ARG A O 1
ATOM 1757 N N . GLU A 1 214 ? 32.706 3.903 -75.024 1.00 79.88 214 GLU A N 1
ATOM 1758 C CA . GLU A 1 214 ? 32.844 4.813 -73.877 1.00 79.88 214 GLU A CA 1
ATOM 1759 C C . GLU A 1 214 ? 31.507 5.491 -73.531 1.00 79.88 214 GLU A C 1
ATOM 1761 O O . GLU A 1 214 ? 31.064 5.425 -72.389 1.00 79.88 214 GLU A O 1
ATOM 1766 N N . LYS A 1 215 ? 30.785 6.036 -74.524 1.00 82.75 215 LYS A N 1
ATOM 1767 C CA . LYS A 1 215 ? 29.443 6.601 -74.293 1.00 82.75 215 LYS A CA 1
ATOM 1768 C C . LYS A 1 215 ? 28.437 5.571 -73.776 1.00 82.75 215 LYS A C 1
ATOM 1770 O O . LYS A 1 215 ? 27.582 5.924 -72.971 1.00 82.75 215 LYS A O 1
ATOM 1775 N N . ALA A 1 216 ? 28.502 4.325 -74.248 1.00 83.88 216 ALA A N 1
ATOM 1776 C CA . ALA A 1 216 ? 27.622 3.265 -73.767 1.00 83.88 216 ALA A CA 1
ATOM 1777 C C . ALA A 1 216 ? 27.890 2.948 -72.287 1.00 83.88 216 ALA A C 1
ATOM 1779 O O . ALA A 1 216 ? 26.941 2.837 -71.516 1.00 83.88 216 ALA A O 1
ATOM 1780 N N . ALA A 1 217 ? 29.161 2.887 -71.876 1.00 80.88 217 ALA A N 1
ATOM 1781 C CA . ALA A 1 217 ? 29.536 2.686 -70.477 1.00 80.88 217 ALA A CA 1
ATOM 1782 C C . ALA A 1 217 ? 29.040 3.832 -69.575 1.00 80.88 217 ALA A C 1
ATOM 1784 O O . ALA A 1 217 ? 28.464 3.571 -68.520 1.00 80.88 217 ALA A O 1
ATOM 1785 N N . ASP A 1 218 ? 29.169 5.084 -70.026 1.00 76.88 218 ASP A N 1
ATOM 1786 C CA . ASP A 1 218 ? 28.676 6.254 -69.287 1.00 76.88 218 ASP A CA 1
ATOM 1787 C C . ASP A 1 218 ? 27.147 6.226 -69.100 1.00 76.88 218 ASP A C 1
ATOM 1789 O O . ASP A 1 218 ? 26.632 6.559 -68.032 1.00 76.88 218 ASP A O 1
ATOM 1793 N N . VAL A 1 219 ? 26.404 5.800 -70.128 1.00 78.00 219 VAL A N 1
ATOM 1794 C CA . VAL A 1 219 ? 24.937 5.676 -70.075 1.00 78.00 219 VAL A CA 1
ATOM 1795 C C . VAL A 1 219 ? 24.504 4.538 -69.149 1.00 78.00 219 VAL A C 1
ATOM 1797 O O . VAL A 1 219 ? 23.576 4.725 -68.362 1.00 78.00 219 VAL A O 1
ATOM 1800 N N . VAL A 1 220 ? 25.175 3.383 -69.203 1.00 79.38 220 VAL A N 1
ATOM 1801 C CA . VAL A 1 220 ? 24.901 2.244 -68.308 1.00 79.38 220 VAL A CA 1
ATOM 1802 C C . VAL A 1 220 ? 25.152 2.633 -66.853 1.00 79.38 220 VAL A C 1
ATOM 1804 O O . VAL A 1 220 ? 24.327 2.344 -65.985 1.00 79.38 220 VAL A O 1
ATOM 1807 N N . TRP A 1 221 ? 26.245 3.348 -66.584 1.00 75.94 221 TRP A N 1
ATOM 1808 C CA . TRP A 1 221 ? 26.556 3.815 -65.238 1.00 75.94 221 TRP A CA 1
ATOM 1809 C C . TRP A 1 221 ? 25.517 4.827 -64.730 1.00 75.94 221 TRP A C 1
ATOM 1811 O O . TRP A 1 221 ? 24.963 4.648 -63.645 1.00 75.94 221 TRP A O 1
ATOM 1821 N N . ALA A 1 222 ? 25.141 5.817 -65.548 1.00 76.56 222 ALA A N 1
ATOM 1822 C CA . ALA A 1 222 ? 24.101 6.787 -65.197 1.00 76.56 222 ALA A CA 1
ATOM 1823 C C . ALA A 1 222 ? 22.713 6.147 -64.984 1.00 76.56 222 ALA A C 1
ATOM 1825 O O . ALA A 1 222 ? 21.948 6.587 -64.121 1.00 76.56 222 ALA A O 1
ATOM 1826 N N . ALA A 1 223 ? 22.367 5.108 -65.752 1.00 75.38 223 ALA A N 1
ATOM 1827 C CA . ALA A 1 223 ? 21.132 4.348 -65.566 1.00 75.38 223 ALA A CA 1
ATOM 1828 C C . ALA A 1 223 ? 21.145 3.571 -64.240 1.00 75.38 223 ALA A C 1
ATOM 1830 O O . ALA A 1 223 ? 20.174 3.638 -63.483 1.00 75.38 223 ALA A O 1
ATOM 1831 N N . SER A 1 224 ? 22.269 2.920 -63.919 1.00 72.31 224 SER A N 1
ATOM 1832 C CA . SER A 1 224 ? 22.451 2.217 -62.648 1.00 72.31 224 SER A CA 1
ATOM 1833 C C . SER A 1 224 ? 22.346 3.162 -61.446 1.00 72.31 224 SER A C 1
ATOM 1835 O O . SER A 1 224 ? 21.676 2.828 -60.469 1.00 72.31 224 SER A O 1
ATOM 1837 N N . GLU A 1 225 ? 22.924 4.367 -61.512 1.00 68.38 225 GLU A N 1
ATOM 1838 C CA . GLU A 1 225 ? 22.827 5.342 -60.418 1.00 68.38 225 GLU A CA 1
ATOM 1839 C C . GLU A 1 225 ? 21.401 5.871 -60.215 1.00 68.38 225 GLU A C 1
ATOM 1841 O O . GLU A 1 225 ? 20.960 6.032 -59.074 1.00 68.38 225 GLU A O 1
ATOM 1846 N N . ARG A 1 226 ? 20.644 6.093 -61.299 1.00 67.00 226 ARG A N 1
ATOM 1847 C CA . ARG A 1 226 ? 19.227 6.486 -61.206 1.00 67.00 226 ARG A CA 1
ATOM 1848 C C . ARG A 1 226 ? 18.356 5.373 -60.634 1.00 67.00 226 ARG A C 1
ATOM 1850 O O . ARG A 1 226 ? 17.434 5.669 -59.875 1.00 67.00 226 ARG A O 1
ATOM 1857 N N . GLU A 1 227 ? 18.632 4.114 -60.965 1.00 65.12 227 GLU A N 1
ATOM 1858 C CA . GLU A 1 227 ? 17.893 2.977 -60.412 1.00 65.12 227 GLU A CA 1
ATOM 1859 C C . GLU A 1 227 ? 18.180 2.795 -58.914 1.00 65.12 227 GLU A C 1
ATOM 1861 O O . GLU A 1 227 ? 17.251 2.654 -58.117 1.00 65.12 227 GLU A O 1
ATOM 1866 N N . VAL A 1 228 ? 19.446 2.909 -58.499 1.00 60.22 228 VAL A N 1
ATOM 1867 C CA . VAL A 1 228 ? 19.834 2.888 -57.078 1.00 60.22 228 VAL A CA 1
ATOM 1868 C C . VAL A 1 228 ? 19.247 4.089 -56.323 1.00 60.22 228 VAL A C 1
ATOM 1870 O O . VAL A 1 228 ? 18.788 3.936 -55.190 1.00 60.22 228 VAL A O 1
ATOM 1873 N N . GLY A 1 229 ? 19.201 5.269 -56.948 1.00 60.34 229 GLY A N 1
ATOM 1874 C CA . GLY A 1 229 ? 18.542 6.457 -56.400 1.00 60.34 229 GLY A CA 1
ATOM 1875 C C . GLY A 1 229 ? 17.036 6.266 -56.201 1.00 60.34 229 GLY A C 1
ATOM 1876 O O . GLY A 1 229 ? 16.523 6.603 -55.137 1.00 60.34 229 GLY A O 1
ATOM 1877 N N . ARG A 1 230 ? 16.339 5.656 -57.172 1.00 62.62 230 ARG A N 1
ATOM 1878 C CA . ARG A 1 230 ? 14.902 5.337 -57.072 1.00 62.62 230 ARG A CA 1
ATOM 1879 C C . ARG A 1 230 ? 14.587 4.315 -55.982 1.00 62.62 230 ARG A C 1
ATOM 1881 O O . ARG A 1 230 ? 13.581 4.466 -55.300 1.00 62.62 230 ARG A O 1
ATOM 1888 N N . ARG A 1 231 ? 15.431 3.298 -55.785 1.00 60.16 231 ARG A N 1
ATOM 1889 C CA . ARG A 1 231 ? 15.230 2.320 -54.698 1.00 60.16 231 ARG A CA 1
ATOM 1890 C C . ARG A 1 231 ? 15.418 2.959 -53.319 1.00 60.16 231 ARG A C 1
ATOM 1892 O O . ARG A 1 231 ? 14.627 2.713 -52.418 1.00 60.16 231 ARG A O 1
ATOM 1899 N N . ARG A 1 232 ? 16.393 3.863 -53.170 1.00 56.66 232 ARG A N 1
ATOM 1900 C CA . ARG A 1 232 ? 16.635 4.574 -51.900 1.00 56.66 232 ARG A CA 1
ATOM 1901 C C . ARG A 1 232 ? 15.541 5.579 -51.529 1.00 56.66 232 ARG A C 1
ATOM 1903 O O . ARG A 1 232 ? 15.289 5.760 -50.343 1.00 56.66 232 ARG A O 1
ATOM 1910 N N . SER A 1 233 ? 14.875 6.211 -52.497 1.00 53.44 233 SER A N 1
ATOM 1911 C CA . SER A 1 233 ? 13.703 7.060 -52.232 1.00 53.44 233 SER A CA 1
ATOM 1912 C C . SER A 1 233 ? 12.387 6.274 -52.125 1.00 53.44 233 SER A C 1
ATOM 1914 O O . SER A 1 233 ? 11.467 6.741 -51.457 1.00 53.44 233 SER A O 1
ATOM 1916 N N . GLY A 1 234 ? 12.311 5.071 -52.708 1.00 48.47 234 GLY A N 1
ATOM 1917 C CA . GLY A 1 234 ? 11.182 4.143 -52.564 1.00 48.47 234 GLY A CA 1
ATOM 1918 C C . GLY A 1 234 ? 11.077 3.514 -51.171 1.00 48.47 234 GLY A C 1
ATOM 1919 O O . GLY A 1 234 ? 9.993 3.501 -50.595 1.00 48.47 234 GLY A O 1
ATOM 1920 N N . ASP A 1 235 ? 12.201 3.108 -50.575 1.00 47.50 235 ASP A N 1
ATOM 1921 C CA . ASP A 1 235 ? 12.212 2.564 -49.204 1.00 47.50 235 ASP A CA 1
ATOM 1922 C C . ASP A 1 235 ? 12.171 3.667 -48.126 1.00 47.50 235 ASP A C 1
ATOM 1924 O O . ASP A 1 235 ? 11.751 3.433 -46.993 1.00 47.50 235 ASP A O 1
ATOM 1928 N N . GLY A 1 236 ? 12.529 4.908 -48.481 1.00 46.81 236 GLY A N 1
ATOM 1929 C CA . GLY A 1 236 ? 12.370 6.078 -47.611 1.00 46.81 236 GLY A CA 1
ATOM 1930 C C . GLY A 1 236 ? 10.917 6.547 -47.467 1.00 46.81 236 GLY A C 1
ATOM 1931 O O . GLY A 1 236 ? 10.558 7.087 -46.426 1.00 46.81 236 GLY A O 1
ATOM 1932 N N . ALA A 1 237 ? 10.055 6.311 -48.461 1.00 45.50 237 ALA A N 1
ATOM 1933 C CA . ALA A 1 237 ? 8.634 6.669 -48.395 1.00 45.50 237 ALA A CA 1
ATOM 1934 C C . ALA A 1 237 ? 7.770 5.625 -47.661 1.00 45.50 237 ALA A C 1
ATOM 1936 O O . ALA A 1 237 ? 6.679 5.954 -47.202 1.00 45.50 237 ALA A O 1
ATOM 1937 N N . ALA A 1 238 ? 8.259 4.393 -47.495 1.00 46.97 238 ALA A N 1
ATOM 1938 C CA . ALA A 1 238 ? 7.582 3.358 -46.710 1.00 46.97 238 ALA A CA 1
ATOM 1939 C C . ALA A 1 238 ? 7.922 3.407 -45.202 1.00 46.97 238 ALA A C 1
ATOM 1941 O O . ALA A 1 238 ? 7.235 2.773 -44.404 1.00 46.97 238 ALA A O 1
ATOM 1942 N N . GLY A 1 239 ? 8.944 4.179 -44.799 1.00 45.94 239 GLY A N 1
ATOM 1943 C CA . GLY A 1 239 ? 9.355 4.363 -43.397 1.00 45.94 239 GLY A CA 1
ATOM 1944 C C . GLY A 1 239 ? 9.380 5.815 -42.897 1.00 45.94 239 GLY A C 1
ATOM 1945 O O . GLY A 1 239 ? 9.499 6.041 -41.695 1.00 45.94 239 GLY A O 1
ATOM 1946 N N . SER A 1 240 ? 9.234 6.810 -43.778 1.00 45.47 240 SER A N 1
ATOM 1947 C CA . SER A 1 240 ? 9.074 8.222 -43.409 1.00 45.47 240 SER A CA 1
ATOM 1948 C C . SER A 1 240 ? 7.598 8.542 -43.168 1.00 45.47 240 SER A C 1
ATOM 1950 O O . SER A 1 240 ? 6.932 9.225 -43.948 1.00 45.47 240 SER A O 1
ATOM 1952 N N . LEU A 1 241 ? 7.076 8.056 -42.041 1.00 45.75 241 LEU A N 1
ATOM 1953 C CA . LEU A 1 241 ? 6.070 8.821 -41.316 1.00 45.75 241 LEU A CA 1
ATOM 1954 C C . LEU A 1 241 ? 6.747 10.138 -40.940 1.00 45.75 241 LEU A C 1
ATOM 1956 O O . LEU A 1 241 ? 7.539 10.201 -40.003 1.00 45.75 241 LEU A O 1
ATOM 1960 N N . TYR A 1 242 ? 6.469 11.175 -41.722 1.00 41.56 242 TYR A N 1
ATOM 1961 C CA . TYR A 1 242 ? 6.716 12.553 -41.344 1.00 41.56 242 TYR A CA 1
ATOM 1962 C C . TYR A 1 242 ? 6.104 12.754 -39.953 1.00 41.56 242 TYR A C 1
ATOM 1964 O O . TYR A 1 242 ? 4.886 12.859 -39.827 1.00 41.56 242 TYR A O 1
ATOM 1972 N N . VAL A 1 243 ? 6.922 12.730 -38.898 1.00 40.81 243 VAL A N 1
ATOM 1973 C CA . VAL A 1 243 ? 6.511 13.214 -37.581 1.00 40.81 243 VAL A CA 1
ATOM 1974 C C . VAL A 1 243 ? 6.370 14.721 -37.763 1.00 40.81 243 VAL A C 1
ATOM 1976 O O . VAL A 1 243 ? 7.389 15.385 -37.965 1.00 40.81 243 VAL A O 1
ATOM 1979 N N . PRO A 1 244 ? 5.154 15.296 -37.760 1.00 39.00 244 PRO A N 1
ATOM 1980 C CA . PRO A 1 244 ? 5.024 16.730 -37.912 1.00 39.00 244 PRO A CA 1
ATOM 1981 C C . PRO A 1 244 ? 5.622 17.366 -36.656 1.00 39.00 244 PRO A C 1
ATOM 1983 O O . PRO A 1 244 ? 5.079 17.234 -35.559 1.00 39.00 244 PRO A O 1
ATOM 1986 N N . GLN A 1 245 ? 6.750 18.062 -36.809 1.00 40.78 245 GLN A N 1
ATOM 1987 C CA . GLN A 1 245 ? 7.211 19.060 -35.847 1.00 40.78 245 GLN A CA 1
ATOM 1988 C C . GLN A 1 245 ? 6.234 20.242 -35.882 1.00 40.78 245 GLN A C 1
ATOM 1990 O O . GLN A 1 245 ? 6.460 21.261 -36.525 1.00 40.78 245 GLN A O 1
ATOM 1995 N N . SER A 1 246 ? 5.074 20.064 -35.265 1.00 37.06 246 SER A N 1
ATOM 1996 C CA . SER A 1 246 ? 4.185 21.131 -34.802 1.00 37.06 246 SER A CA 1
ATOM 1997 C C . SER A 1 246 ? 3.057 20.474 -34.014 1.00 37.06 246 SER A C 1
ATOM 1999 O O . SER A 1 246 ? 2.070 19.975 -34.554 1.00 37.06 246 SER A O 1
ATOM 2001 N N . ALA A 1 247 ? 3.230 20.456 -32.695 1.00 40.44 247 ALA A N 1
ATOM 2002 C CA . ALA A 1 247 ? 2.297 19.932 -31.708 1.00 40.44 247 ALA A CA 1
ATOM 2003 C C . ALA A 1 247 ? 1.035 20.810 -31.548 1.00 40.44 247 ALA A C 1
ATOM 2005 O O . ALA A 1 247 ? 0.646 21.140 -30.432 1.00 40.44 247 ALA A O 1
ATOM 2006 N N . SER A 1 248 ? 0.374 21.175 -32.653 1.00 39.06 248 SER A N 1
ATOM 2007 C CA . SER A 1 248 ? -0.787 22.081 -32.625 1.00 39.06 248 SER A CA 1
ATOM 2008 C C . SER A 1 248 ? -2.014 21.581 -33.396 1.00 39.06 248 SER A C 1
ATOM 2010 O O . SER A 1 248 ? -3.026 22.273 -33.413 1.00 39.06 248 SER A O 1
ATOM 2012 N N . SER A 1 249 ? -1.996 20.391 -34.016 1.00 41.91 249 SER A N 1
ATOM 2013 C CA . SER A 1 249 ? -3.171 19.902 -34.768 1.00 41.91 249 SER A CA 1
ATOM 2014 C C . SER A 1 249 ? -3.368 18.378 -34.750 1.00 41.91 249 SER A C 1
ATOM 2016 O O . SER A 1 249 ? -3.643 17.749 -35.767 1.00 41.91 249 SER A O 1
ATOM 2018 N N . MET A 1 250 ? -3.302 17.751 -33.569 1.00 38.09 250 MET A N 1
ATOM 2019 C CA . MET A 1 250 ? -3.743 16.351 -33.395 1.00 38.09 250 MET A CA 1
ATOM 2020 C C . MET A 1 250 ? -5.273 16.160 -33.497 1.00 38.09 250 MET A C 1
ATOM 2022 O O . MET A 1 250 ? -5.750 15.029 -33.470 1.00 38.09 250 MET A O 1
ATOM 2026 N N . ARG A 1 251 ? -6.070 17.230 -33.655 1.00 45.12 251 ARG A N 1
ATOM 2027 C CA . ARG A 1 251 ? -7.540 17.121 -33.748 1.00 45.12 251 ARG A CA 1
ATOM 2028 C C . ARG A 1 251 ? -8.070 16.693 -35.123 1.00 45.12 251 ARG A C 1
ATOM 2030 O O . ARG A 1 251 ? -9.188 16.200 -35.180 1.00 45.12 251 ARG A O 1
ATOM 2037 N N . ASN A 1 252 ? -7.299 16.812 -36.209 1.00 43.41 252 ASN A N 1
ATOM 2038 C CA . ASN A 1 252 ? -7.820 16.555 -37.565 1.00 43.41 252 ASN A CA 1
ATOM 2039 C C . ASN A 1 252 ? -7.466 15.186 -38.172 1.00 43.41 252 ASN A C 1
ATOM 2041 O O . ASN A 1 252 ? -8.065 14.804 -39.175 1.00 43.41 252 ASN A O 1
ATOM 2045 N N . VAL A 1 253 ? -6.557 14.410 -37.570 1.00 42.25 253 VAL A N 1
ATOM 2046 C CA . VAL A 1 253 ? -6.172 13.075 -38.087 1.00 42.25 253 VAL A CA 1
ATOM 2047 C C . VAL A 1 253 ? -7.083 11.952 -37.558 1.00 42.25 253 VAL A C 1
ATOM 2049 O O . VAL A 1 253 ? -7.145 10.876 -38.144 1.00 42.25 253 VAL A O 1
ATOM 2052 N N . LEU A 1 254 ? -7.890 12.216 -36.524 1.00 41.94 254 LEU A N 1
ATOM 2053 C CA . LEU A 1 254 ? -8.864 11.260 -35.976 1.00 41.94 254 LEU A CA 1
ATOM 2054 C C . LEU A 1 254 ? -10.227 11.239 -36.704 1.00 41.94 254 LEU A C 1
ATOM 2056 O O . LEU A 1 254 ? -11.081 10.440 -36.341 1.00 41.94 254 LEU A O 1
ATOM 2060 N N . ASN A 1 255 ? -10.437 12.056 -37.746 1.00 39.53 255 ASN A N 1
ATOM 2061 C CA . ASN A 1 255 ? -11.763 12.253 -38.359 1.00 39.53 255 ASN A CA 1
ATOM 2062 C C . ASN A 1 255 ? -11.959 11.674 -39.776 1.00 39.53 255 ASN A C 1
ATOM 2064 O O . ASN A 1 255 ? -12.916 12.044 -40.453 1.00 39.53 255 ASN A O 1
ATOM 2068 N N . ARG A 1 256 ? -11.100 10.770 -40.272 1.00 44.12 256 ARG A N 1
ATOM 2069 C CA . ARG A 1 256 ? -11.256 10.219 -41.641 1.00 44.12 256 ARG A CA 1
ATOM 2070 C C . ARG A 1 256 ? -11.045 8.710 -41.787 1.00 44.12 256 ARG A C 1
ATOM 2072 O O . ARG A 1 256 ? -10.441 8.269 -42.759 1.00 44.12 256 ARG A O 1
ATOM 2079 N N . ARG A 1 257 ? -11.591 7.902 -40.875 1.00 44.53 257 ARG A N 1
ATOM 2080 C CA . ARG A 1 257 ? -11.896 6.484 -41.159 1.00 44.53 257 ARG A CA 1
ATOM 2081 C C . ARG A 1 257 ? -13.203 6.067 -40.484 1.00 44.53 257 ARG A C 1
ATOM 2083 O O . ARG A 1 257 ? -13.190 5.449 -39.429 1.00 44.53 257 ARG A O 1
ATOM 2090 N N . CYS A 1 258 ? -14.321 6.411 -41.116 1.00 35.81 258 CYS A N 1
ATOM 2091 C CA . CYS A 1 258 ? -15.594 5.726 -40.906 1.00 35.81 258 CYS A CA 1
ATOM 2092 C C . CYS A 1 258 ? -15.692 4.649 -41.994 1.00 35.81 258 CYS A C 1
ATOM 2094 O O . CYS A 1 258 ? -15.783 4.989 -43.173 1.00 35.81 258 CYS A O 1
ATOM 2096 N N . SER A 1 259 ? -15.596 3.371 -41.633 1.00 44.38 259 SER A N 1
ATOM 2097 C CA . SER A 1 259 ? -15.934 2.275 -42.543 1.00 44.38 259 SER A CA 1
ATOM 2098 C C . SER A 1 259 ? -17.451 2.096 -42.546 1.00 44.38 259 SER A C 1
ATOM 2100 O O . SER A 1 259 ? -18.055 1.870 -41.500 1.00 44.38 259 SER A O 1
ATOM 2102 N N . ASN A 1 260 ? -18.069 2.219 -43.721 1.00 41.97 260 ASN A N 1
ATOM 2103 C CA . ASN A 1 260 ? -19.452 1.806 -43.937 1.00 41.97 260 ASN A CA 1
ATOM 2104 C C . ASN A 1 260 ? -19.468 0.292 -44.164 1.00 41.97 260 ASN A C 1
ATOM 2106 O O . ASN A 1 260 ? -19.390 -0.149 -45.308 1.00 41.97 260 ASN A O 1
ATOM 2110 N N . ASP A 1 261 ? -19.573 -0.487 -43.089 1.00 38.41 261 ASP A N 1
ATOM 2111 C CA . ASP A 1 261 ? -19.963 -1.891 -43.204 1.00 38.41 261 ASP A CA 1
ATOM 2112 C C . ASP A 1 261 ? -21.489 -1.981 -43.161 1.00 38.41 261 ASP A C 1
ATOM 2114 O O . ASP A 1 261 ? -22.145 -1.627 -42.178 1.00 38.41 261 ASP A O 1
ATOM 2118 N N . ALA A 1 262 ? -22.061 -2.418 -44.279 1.00 41.88 262 ALA A N 1
ATOM 2119 C CA . ALA A 1 262 ? -23.481 -2.673 -44.431 1.00 41.88 262 ALA A CA 1
ATOM 2120 C C . ALA A 1 262 ? -23.867 -3.936 -43.644 1.00 41.88 262 ALA A C 1
ATOM 2122 O O . ALA A 1 262 ? -23.713 -5.058 -44.120 1.00 41.88 262 ALA A O 1
ATOM 2123 N N . GLY A 1 263 ? -24.377 -3.745 -42.427 1.00 35.53 263 GLY A N 1
ATOM 2124 C CA . GLY A 1 263 ? -25.083 -4.778 -41.675 1.00 35.53 263 GLY A CA 1
ATOM 2125 C C . GLY A 1 263 ? -26.557 -4.834 -42.078 1.00 35.53 263 GLY A C 1
ATOM 2126 O O . GLY A 1 263 ? -27.242 -3.811 -42.113 1.00 35.53 263 GLY A O 1
ATOM 2127 N N . ALA A 1 264 ? -27.055 -6.033 -42.373 1.00 44.59 264 ALA A N 1
ATOM 2128 C CA . ALA A 1 264 ? -28.463 -6.313 -42.621 1.00 44.59 264 ALA A CA 1
ATOM 2129 C C . ALA A 1 264 ? -29.298 -6.057 -41.351 1.00 44.59 264 ALA A C 1
ATOM 2131 O O . ALA A 1 264 ? -29.375 -6.923 -40.488 1.00 44.59 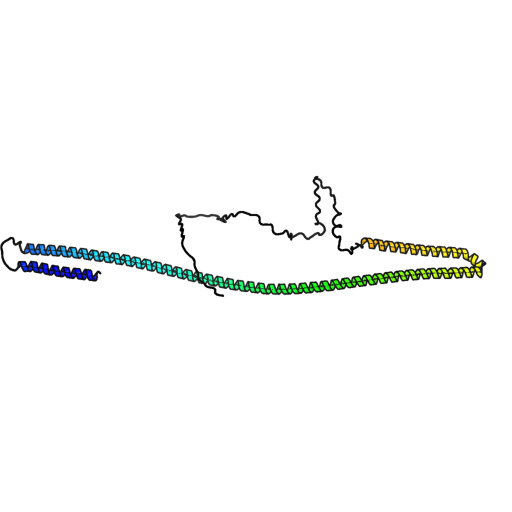264 ALA A O 1
ATOM 2132 N N . ASN A 1 265 ? -29.821 -4.834 -41.206 1.00 44.94 265 ASN A N 1
ATOM 2133 C CA . ASN A 1 265 ? -31.047 -4.420 -40.496 1.00 44.94 265 ASN A CA 1
ATOM 2134 C C . ASN A 1 265 ? -30.994 -2.889 -40.335 1.00 44.94 265 ASN A C 1
ATOM 2136 O O . ASN A 1 265 ? -30.259 -2.352 -39.509 1.00 44.94 265 ASN A O 1
ATOM 2140 N N . GLY A 1 266 ? -31.716 -2.177 -41.203 1.00 45.69 266 GLY A N 1
ATOM 2141 C CA . GLY A 1 266 ? -31.536 -0.750 -41.475 1.00 45.69 266 GLY A CA 1
ATOM 2142 C C . GLY A 1 266 ? -31.887 0.221 -40.344 1.00 45.69 266 GLY A C 1
ATOM 2143 O O . GLY A 1 266 ? -32.930 0.865 -40.389 1.00 45.69 266 GLY A O 1
ATOM 2144 N N . THR A 1 267 ? -30.953 0.458 -39.423 1.00 40.78 267 THR A N 1
ATOM 2145 C CA . THR A 1 267 ? -30.912 1.691 -38.617 1.00 40.78 267 THR A CA 1
ATOM 2146 C C . THR A 1 267 ? -29.473 2.177 -38.450 1.00 40.78 267 THR A C 1
ATOM 2148 O O . THR A 1 267 ? -28.711 1.636 -37.651 1.00 40.78 267 THR A O 1
ATOM 2151 N N . ALA A 1 268 ? -29.091 3.213 -39.199 1.00 34.44 268 ALA A N 1
ATOM 2152 C CA . ALA A 1 268 ? -27.777 3.838 -39.103 1.00 34.44 268 ALA A CA 1
ATOM 2153 C C . ALA A 1 268 ? -27.718 4.815 -37.914 1.00 34.44 268 ALA A C 1
ATOM 2155 O O . ALA A 1 268 ? -28.342 5.876 -37.932 1.00 34.44 268 ALA A O 1
ATOM 2156 N N . ARG A 1 269 ? -26.921 4.489 -36.892 1.00 39.50 269 ARG A N 1
ATOM 2157 C CA . ARG A 1 269 ? -26.348 5.470 -35.959 1.00 39.50 269 ARG A CA 1
ATOM 2158 C C . ARG A 1 269 ? -24.832 5.372 -36.062 1.00 39.50 269 ARG A C 1
ATOM 2160 O O . ARG A 1 269 ? -24.255 4.328 -35.780 1.00 39.50 269 ARG A O 1
ATOM 2167 N N . SER A 1 270 ? -24.202 6.457 -36.499 1.00 35.47 270 SER A N 1
ATOM 2168 C CA . SER A 1 270 ? -22.748 6.567 -36.622 1.00 35.47 270 SER A CA 1
ATOM 2169 C C . SER A 1 270 ? -22.117 6.565 -35.227 1.00 35.47 270 SER A C 1
ATOM 2171 O O . SER A 1 270 ? -22.220 7.555 -34.505 1.00 35.47 270 SER A O 1
ATOM 2173 N N . VAL A 1 271 ? -21.487 5.458 -34.828 1.00 40.38 271 VAL A N 1
ATOM 2174 C CA . VAL A 1 271 ? -20.775 5.330 -33.547 1.00 40.38 271 VAL A CA 1
ATOM 2175 C C . VAL A 1 271 ? -19.281 5.171 -33.829 1.00 40.38 271 VAL A C 1
ATOM 2177 O O . VAL A 1 271 ? -18.822 4.111 -34.242 1.00 40.38 271 VAL A O 1
ATOM 2180 N N . CYS A 1 272 ? -18.507 6.230 -33.595 1.00 37.47 272 CYS A N 1
ATOM 2181 C CA . CYS A 1 272 ? -17.045 6.195 -33.656 1.00 37.47 272 CYS A CA 1
ATOM 2182 C C . CYS A 1 272 ? -16.494 5.594 -32.351 1.00 37.47 272 CYS A C 1
ATOM 2184 O O . CYS A 1 272 ? -16.250 6.322 -31.390 1.00 37.47 272 CYS A O 1
ATOM 2186 N N . SER A 1 273 ? -16.319 4.271 -32.269 1.00 40.72 273 SER A N 1
ATOM 2187 C CA . SER A 1 273 ? -15.730 3.641 -31.077 1.00 40.72 273 SER A CA 1
ATOM 2188 C C . SER A 1 273 ? -14.203 3.535 -31.180 1.00 40.72 273 SER A C 1
ATOM 2190 O O . SER A 1 273 ? -13.675 2.728 -31.945 1.00 40.72 273 SER A O 1
ATOM 2192 N N . VAL A 1 274 ? -13.485 4.300 -30.355 1.00 41.31 274 VAL A N 1
ATOM 2193 C CA . VAL A 1 274 ? -12.031 4.181 -30.126 1.00 41.31 274 VAL A CA 1
ATOM 2194 C C . VAL A 1 274 ? -11.752 2.932 -29.276 1.00 41.31 274 VAL A C 1
ATOM 2196 O O . VAL A 1 274 ? -11.528 3.036 -28.072 1.00 41.31 274 VAL A O 1
ATOM 2199 N N . ARG A 1 275 ? -11.853 1.721 -29.844 1.00 41.50 275 ARG A N 1
ATOM 2200 C CA . ARG A 1 275 ? -11.645 0.478 -29.064 1.00 41.50 275 A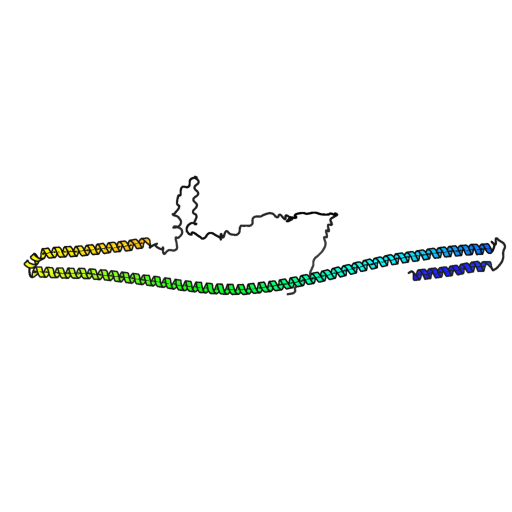RG A CA 1
ATOM 2201 C C . ARG A 1 275 ? -10.953 -0.690 -29.776 1.00 41.50 275 ARG A C 1
ATOM 2203 O O . ARG A 1 275 ? -11.001 -1.802 -29.267 1.00 41.50 275 ARG A O 1
ATOM 2210 N N . SER A 1 276 ? -10.269 -0.467 -30.897 1.00 38.62 276 SER A N 1
ATOM 2211 C CA . SER A 1 276 ? -9.768 -1.570 -31.742 1.00 38.62 276 SER A CA 1
ATOM 2212 C C . SER A 1 276 ? -8.266 -1.556 -32.076 1.00 38.62 276 SER A C 1
ATOM 2214 O O . SER A 1 276 ? -7.873 -2.158 -33.066 1.00 38.62 276 SER A O 1
ATOM 2216 N N . ILE A 1 277 ? -7.397 -0.931 -31.264 1.00 44.59 277 ILE A N 1
ATOM 2217 C CA . ILE A 1 277 ? -5.933 -0.910 -31.536 1.00 44.59 277 ILE A CA 1
ATOM 2218 C C . ILE A 1 277 ? -5.097 -1.743 -30.537 1.00 44.59 277 ILE A C 1
ATOM 2220 O O . ILE A 1 277 ? -3.899 -1.909 -30.731 1.00 44.59 277 ILE A O 1
ATOM 2224 N N . ILE A 1 278 ? -5.691 -2.355 -29.504 1.00 36.97 278 ILE A N 1
ATOM 2225 C CA . ILE A 1 278 ? -4.933 -3.193 -28.552 1.00 36.97 278 ILE A CA 1
ATOM 2226 C C . ILE A 1 278 ? -5.681 -4.511 -28.293 1.00 36.97 278 ILE A C 1
ATOM 2228 O O . ILE A 1 278 ? -6.699 -4.491 -27.596 1.00 36.97 278 ILE A O 1
ATOM 2232 N N . PRO A 1 279 ? -5.209 -5.667 -28.798 1.00 35.38 279 PRO A N 1
ATOM 2233 C CA . PRO A 1 279 ? -5.707 -6.954 -28.339 1.00 35.38 279 PRO A CA 1
ATOM 2234 C C . PRO A 1 279 ? -5.086 -7.230 -26.961 1.00 35.38 279 PRO A C 1
ATOM 2236 O O . PRO A 1 279 ? -3.884 -7.448 -26.860 1.00 35.38 279 PRO A O 1
ATOM 2239 N N . GLY A 1 280 ? -5.886 -7.189 -25.889 1.00 43.25 280 GLY A N 1
ATOM 2240 C CA . GLY A 1 280 ? -5.473 -7.768 -24.599 1.00 43.25 280 GLY A CA 1
ATOM 2241 C C . GLY A 1 280 ? -5.526 -6.901 -23.337 1.00 43.25 280 GLY A C 1
ATOM 2242 O O . GLY A 1 280 ? -5.062 -7.368 -22.306 1.00 43.25 280 GLY A O 1
ATOM 2243 N N . PHE A 1 281 ? -6.122 -5.704 -23.337 1.00 40.03 281 PHE A N 1
ATOM 2244 C CA . PHE A 1 281 ? -6.343 -4.942 -22.091 1.00 40.03 281 PHE A CA 1
ATOM 2245 C C . PHE A 1 281 ? -7.828 -4.661 -21.849 1.00 40.03 281 PHE A C 1
ATOM 2247 O O . PHE A 1 281 ? -8.327 -3.543 -21.947 1.00 40.03 281 PHE A O 1
ATOM 2254 N N . GLY A 1 282 ? -8.565 -5.725 -21.543 1.00 38.62 282 GLY A N 1
ATOM 2255 C CA . GLY A 1 282 ? -9.916 -5.639 -21.011 1.00 38.62 282 GLY A CA 1
ATOM 2256 C C . GLY A 1 282 ? -9.928 -6.078 -19.556 1.00 38.62 282 GLY A C 1
ATOM 2257 O O . GLY A 1 282 ? -10.043 -7.274 -19.311 1.00 38.62 282 GLY A O 1
ATOM 2258 N N . ARG A 1 283 ? -9.840 -5.124 -18.615 1.00 43.53 283 ARG A N 1
ATOM 2259 C CA . ARG A 1 283 ? -10.596 -5.092 -17.342 1.00 43.53 283 ARG A CA 1
ATOM 2260 C C . ARG A 1 283 ? -10.124 -3.939 -16.445 1.00 43.53 283 ARG A C 1
ATOM 2262 O O . ARG A 1 283 ? -9.023 -4.005 -15.921 1.00 43.53 283 ARG A O 1
ATOM 2269 N N . ARG A 1 284 ? -11.066 -3.011 -16.182 1.00 45.81 284 ARG A N 1
ATOM 2270 C CA . ARG A 1 284 ? -11.122 -2.042 -15.058 1.00 45.81 284 ARG A CA 1
ATOM 2271 C C . ARG A 1 284 ? -10.049 -0.944 -15.206 1.00 45.81 284 ARG A C 1
ATOM 2273 O O . ARG A 1 284 ? -8.879 -1.245 -15.307 1.00 45.81 284 ARG A O 1
ATOM 2280 N N . TYR A 1 285 ? -10.365 0.331 -15.420 1.00 35.22 285 TYR A N 1
ATOM 2281 C CA . TYR A 1 285 ? -11.120 1.243 -14.564 1.00 35.22 285 TYR A CA 1
ATOM 2282 C C . TYR A 1 285 ? -11.859 2.281 -15.429 1.00 35.22 285 TYR A C 1
ATOM 2284 O O . TYR A 1 285 ? -11.230 3.017 -16.186 1.00 35.22 285 TYR A O 1
ATOM 2292 N N . SER A 1 286 ? -13.185 2.358 -15.322 1.00 36.00 286 SER A N 1
ATOM 2293 C CA . SER A 1 286 ? -13.947 3.541 -15.730 1.00 36.00 286 SER A CA 1
ATOM 2294 C C . SER A 1 286 ? -13.983 4.502 -14.544 1.00 36.00 286 SER A C 1
ATOM 2296 O O . SER A 1 286 ? -14.621 4.212 -13.534 1.00 36.00 286 SER A O 1
ATOM 2298 N N . ASN A 1 287 ? -13.285 5.629 -14.669 1.00 39.59 287 ASN A N 1
ATOM 2299 C CA . ASN A 1 287 ? -13.563 6.824 -13.880 1.00 39.59 287 ASN A CA 1
ATOM 2300 C C . ASN A 1 287 ? -14.795 7.505 -14.487 1.00 39.59 287 ASN A C 1
ATOM 2302 O O . ASN A 1 287 ? -14.664 8.459 -15.249 1.00 39.59 287 ASN A O 1
ATOM 2306 N N . ASP A 1 288 ? -15.974 6.986 -14.157 1.00 39.91 288 ASP A N 1
ATOM 2307 C CA . ASP A 1 288 ? -17.188 7.794 -14.133 1.00 39.91 288 ASP A CA 1
ATOM 2308 C C . ASP A 1 288 ? -17.317 8.340 -12.707 1.00 39.91 288 ASP A C 1
ATOM 2310 O O . ASP A 1 288 ? -17.168 7.603 -11.730 1.00 39.91 288 ASP A O 1
ATOM 2314 N N . GLY A 1 289 ? -17.481 9.659 -12.592 1.00 39.81 289 GLY A N 1
ATOM 2315 C CA . GLY A 1 289 ? -17.519 10.378 -11.318 1.00 39.81 289 GLY A CA 1
ATOM 2316 C C . GLY A 1 289 ? -18.636 9.908 -10.376 1.00 39.81 289 GLY A C 1
ATOM 2317 O O . GLY A 1 289 ? -19.538 9.174 -10.785 1.00 39.81 289 GLY A O 1
ATOM 2318 N N . PRO A 1 290 ? -18.606 10.334 -9.099 1.00 44.69 290 PRO A N 1
ATOM 2319 C CA . PRO A 1 290 ? -19.592 9.902 -8.120 1.00 44.69 290 PRO A CA 1
ATOM 2320 C C . PRO A 1 290 ? -20.997 10.325 -8.581 1.00 44.69 290 PRO A C 1
ATOM 2322 O O . PRO A 1 290 ? -21.206 11.509 -8.874 1.00 44.69 290 PRO A O 1
ATOM 2325 N N . PRO A 1 291 ? -21.974 9.402 -8.657 1.00 44.88 291 PRO A N 1
ATOM 2326 C CA . PRO A 1 291 ? -23.336 9.783 -8.974 1.00 44.88 291 PRO A CA 1
ATOM 2327 C C . PRO A 1 291 ? -23.869 10.687 -7.859 1.00 44.88 291 PRO A C 1
ATOM 2329 O O . PRO A 1 291 ? -23.726 10.406 -6.667 1.00 44.88 291 PRO A O 1
ATOM 2332 N N . ARG A 1 292 ? -24.472 11.807 -8.271 1.00 39.25 292 ARG A N 1
ATOM 2333 C CA . ARG A 1 292 ? -25.239 12.699 -7.401 1.00 39.25 292 ARG A CA 1
ATOM 2334 C C . ARG A 1 292 ? -26.249 11.885 -6.589 1.00 39.25 292 ARG A C 1
ATOM 2336 O O . ARG A 1 292 ? -26.935 11.030 -7.142 1.00 39.25 292 ARG A O 1
ATOM 2343 N N . ARG A 1 293 ? -26.360 12.235 -5.301 1.00 47.62 293 ARG A N 1
ATOM 2344 C CA . ARG A 1 293 ? -27.492 11.922 -4.418 1.00 47.62 293 ARG A CA 1
ATOM 2345 C C . ARG A 1 293 ? -28.805 11.929 -5.210 1.00 47.62 293 ARG A C 1
ATOM 2347 O O . ARG A 1 293 ? -29.182 12.967 -5.750 1.00 47.62 293 ARG A O 1
ATOM 2354 N N . GLN A 1 294 ? -29.484 10.791 -5.228 1.00 36.91 294 GLN A N 1
ATOM 2355 C CA . GLN A 1 294 ? -30.920 10.709 -5.442 1.00 36.91 294 GLN A CA 1
ATOM 2356 C C . GLN A 1 294 ? -31.510 9.924 -4.279 1.00 36.91 294 GLN A C 1
ATOM 2358 O O . GLN A 1 294 ? -30.963 8.908 -3.849 1.00 36.91 294 GLN A O 1
ATOM 2363 N N . ASP A 1 295 ? -32.574 10.496 -3.741 1.00 39.91 295 ASP A N 1
ATOM 2364 C CA . ASP A 1 295 ? -33.289 10.067 -2.557 1.00 39.91 295 ASP A CA 1
ATOM 2365 C C . ASP A 1 295 ? -33.838 8.646 -2.726 1.00 39.91 295 ASP A C 1
ATOM 2367 O O . ASP A 1 295 ? -34.575 8.356 -3.669 1.00 39.91 295 ASP A O 1
ATOM 2371 N N . ALA A 1 296 ? -33.498 7.764 -1.787 1.00 31.72 296 ALA A N 1
ATOM 2372 C CA . ALA A 1 296 ? -34.184 6.497 -1.586 1.00 31.72 296 ALA A CA 1
ATOM 2373 C C . ALA A 1 296 ? -34.738 6.473 -0.149 1.00 31.72 296 ALA A C 1
ATOM 2375 O O . ALA A 1 296 ? -34.019 6.840 0.786 1.00 31.72 296 ALA A O 1
ATOM 2376 N N . PRO A 1 297 ? -36.017 6.103 0.035 1.00 43.75 297 PRO A N 1
ATOM 2377 C CA . PRO A 1 297 ? -36.723 6.230 1.302 1.00 43.75 297 PRO A CA 1
ATOM 2378 C C . PRO A 1 297 ? -36.232 5.218 2.344 1.00 43.75 297 PRO A C 1
ATOM 2380 O O . PRO A 1 297 ? -35.885 4.081 2.028 1.00 43.75 297 PRO A O 1
ATOM 2383 N N . PHE A 1 298 ? -36.260 5.648 3.607 1.00 44.59 298 PHE A N 1
ATOM 2384 C CA . PHE A 1 298 ? -36.116 4.801 4.788 1.00 44.59 298 PHE A CA 1
ATOM 2385 C C . PHE A 1 298 ? -37.097 3.621 4.734 1.00 44.59 298 PHE A C 1
ATOM 2387 O O . PHE A 1 298 ? -38.310 3.822 4.750 1.00 44.59 298 PHE A O 1
ATOM 2394 N N . VAL A 1 299 ? -36.570 2.396 4.764 1.00 38.94 299 VAL A N 1
ATOM 2395 C CA . VAL A 1 299 ? -37.322 1.199 5.160 1.00 38.94 299 VAL A CA 1
ATOM 2396 C C . VAL A 1 299 ? -36.474 0.427 6.175 1.00 38.94 299 VAL A C 1
ATOM 2398 O O . VAL A 1 299 ? -35.509 -0.230 5.782 1.00 38.94 299 VAL A O 1
ATOM 2401 N N . PRO A 1 300 ? -36.782 0.493 7.483 1.00 43.00 300 PRO A N 1
ATOM 2402 C CA . PRO A 1 300 ? -36.245 -0.442 8.458 1.00 43.00 300 PRO A CA 1
ATOM 2403 C C . PRO A 1 300 ? -37.139 -1.689 8.446 1.00 43.00 300 PRO A C 1
ATOM 2405 O O . PRO A 1 300 ? -38.306 -1.629 8.823 1.00 43.00 300 PRO A O 1
ATOM 2408 N N . GLY A 1 301 ? -36.615 -2.817 7.967 1.00 33.66 301 GLY A N 1
ATOM 2409 C CA . GLY A 1 301 ? -37.397 -4.039 7.776 1.00 33.66 301 GLY A CA 1
ATOM 2410 C C . GLY A 1 301 ? -36.598 -5.299 8.071 1.00 33.66 301 GLY A C 1
ATOM 2411 O O . GLY A 1 301 ? -35.970 -5.859 7.182 1.00 33.66 301 GLY A O 1
ATOM 2412 N N . SER A 1 302 ? -36.649 -5.716 9.337 1.00 43.31 302 SER A N 1
ATOM 2413 C CA . SER A 1 302 ? -36.665 -7.109 9.806 1.00 43.31 302 SER A CA 1
ATOM 2414 C C . SER A 1 302 ? -35.762 -8.125 9.090 1.00 43.31 302 SER A C 1
ATOM 2416 O O . SER A 1 302 ? -36.180 -8.785 8.137 1.00 43.31 302 SER A O 1
ATOM 2418 N N . TRP A 1 303 ? -34.588 -8.395 9.667 1.00 37.28 303 TRP A N 1
ATOM 2419 C CA . TRP A 1 303 ? -33.950 -9.698 9.492 1.00 37.28 303 TRP A CA 1
ATOM 2420 C C . TRP A 1 303 ? -34.454 -10.638 10.589 1.00 37.28 303 TRP A C 1
ATOM 2422 O O . TRP A 1 303 ? -33.918 -10.692 11.690 1.00 37.28 303 TRP A O 1
ATOM 2432 N N . ASN A 1 304 ? -35.541 -11.341 10.280 1.00 38.09 304 ASN A N 1
ATOM 2433 C CA . ASN A 1 304 ? -35.996 -12.511 11.016 1.00 38.09 304 ASN A CA 1
ATOM 2434 C C . ASN A 1 304 ? -36.053 -13.662 10.009 1.00 38.09 304 ASN A C 1
ATOM 2436 O O . ASN A 1 304 ? -36.865 -13.649 9.084 1.00 38.09 304 ASN A O 1
ATOM 2440 N N . ARG A 1 305 ? -35.176 -14.652 10.167 1.00 38.53 305 ARG A N 1
ATOM 2441 C CA . ARG A 1 305 ? -35.342 -15.964 9.538 1.00 38.53 305 ARG A CA 1
ATOM 2442 C C . ARG A 1 305 ? -34.986 -17.025 10.568 1.00 38.53 305 ARG A C 1
ATOM 2444 O O . ARG A 1 305 ? -33.856 -17.486 10.650 1.00 38.53 305 ARG A O 1
ATOM 2451 N N . GLY A 1 306 ? -35.985 -17.351 11.382 1.00 32.97 306 GLY A N 1
ATOM 2452 C CA . GLY A 1 306 ? -36.044 -18.623 12.079 1.00 32.97 306 GLY A CA 1
ATOM 2453 C C . GLY A 1 306 ? -36.475 -19.715 11.104 1.00 32.97 306 GLY A C 1
ATOM 2454 O O . GLY A 1 306 ? -37.386 -19.516 10.300 1.00 32.97 306 GLY A O 1
ATOM 2455 N N . SER A 1 307 ? -35.824 -20.867 11.199 1.00 38.97 307 SER A N 1
ATOM 2456 C CA . SER A 1 307 ? -36.417 -22.157 10.863 1.00 38.97 307 SER A CA 1
ATOM 2457 C C . SER A 1 307 ? -36.707 -22.877 12.176 1.00 38.97 307 SER A C 1
ATOM 2459 O O . SER A 1 307 ? -35.845 -22.986 13.046 1.00 38.97 307 SER A O 1
ATOM 2461 N N . GLN A 1 308 ? -37.970 -23.261 12.297 1.00 32.22 308 GLN A N 1
ATOM 2462 C CA . GLN A 1 308 ? -38.654 -23.860 13.430 1.00 32.22 308 GLN A CA 1
ATOM 2463 C C . GLN A 1 308 ? -38.213 -25.307 13.687 1.00 32.22 308 GLN A C 1
ATOM 2465 O O . GLN A 1 308 ? -38.030 -26.065 12.739 1.00 32.22 308 GLN A O 1
ATOM 2470 N N . SER A 1 309 ? -38.200 -25.699 14.962 1.00 37.12 309 SER A N 1
ATOM 2471 C CA . SER A 1 309 ? -38.834 -26.938 15.433 1.00 37.12 309 SER A CA 1
ATOM 2472 C C . SER A 1 309 ? -39.108 -26.819 16.940 1.00 37.12 309 SER A C 1
ATOM 2474 O O . SER A 1 309 ? -38.184 -26.856 17.746 1.00 37.12 309 SER A O 1
ATOM 2476 N N . GLU A 1 310 ? -40.381 -26.545 17.247 1.00 33.22 310 GLU A N 1
ATOM 2477 C CA . GLU A 1 310 ? -41.224 -27.020 18.365 1.00 33.22 310 GLU A CA 1
ATOM 2478 C C . GLU A 1 310 ? -40.499 -27.554 19.621 1.00 33.22 310 GLU A C 1
ATOM 2480 O O . GLU A 1 310 ? -39.740 -28.514 19.561 1.00 33.22 310 GLU A O 1
ATOM 2485 N N . SER A 1 311 ? -40.768 -27.060 20.836 1.00 34.53 311 SER A N 1
ATOM 2486 C CA . SER A 1 311 ? -42.047 -27.301 21.527 1.00 34.53 311 SER A CA 1
ATOM 2487 C C . SER A 1 311 ? -42.158 -26.550 22.881 1.00 34.53 311 SER A C 1
ATOM 2489 O O . SER A 1 311 ? -41.163 -26.363 23.576 1.00 34.53 311 SER A O 1
ATOM 2491 N N . SER A 1 312 ? -43.408 -26.195 23.232 1.00 32.56 312 SER A N 1
ATOM 2492 C CA . SER A 1 312 ? -43.975 -25.885 24.574 1.00 32.56 312 SER A CA 1
ATOM 2493 C C . SER A 1 312 ? -43.602 -24.536 25.233 1.00 32.56 312 SER A C 1
ATOM 2495 O O . SER A 1 312 ? -42.511 -24.368 25.756 1.00 32.56 312 SER A O 1
ATOM 2497 N N . SER A 1 313 ? -44.394 -23.456 25.122 1.00 38.44 313 SER A N 1
ATOM 2498 C CA . SER A 1 313 ? -45.720 -23.137 25.717 1.00 38.44 313 SER A CA 1
ATOM 2499 C C . SER A 1 313 ? -45.687 -22.615 27.169 1.00 38.44 313 SER A C 1
ATOM 2501 O O . SER A 1 313 ? -45.480 -23.399 28.086 1.00 38.44 313 SER A O 1
ATOM 2503 N N . MET A 1 314 ? -45.968 -21.311 27.331 1.00 33.78 314 MET A N 1
ATOM 2504 C CA . MET A 1 314 ? -46.738 -20.588 28.381 1.00 33.78 314 MET A CA 1
ATOM 2505 C C . MET A 1 314 ? -46.254 -19.116 28.363 1.00 33.78 314 MET A C 1
ATOM 2507 O O . MET A 1 314 ? -45.137 -18.839 28.766 1.00 33.78 314 MET A O 1
ATOM 2511 N N . SER A 1 315 ? -46.861 -18.210 27.587 1.00 34.47 315 SER A N 1
ATOM 2512 C CA . SER A 1 315 ? -48.073 -17.400 27.844 1.00 34.47 315 SER A CA 1
ATOM 2513 C C . SER A 1 315 ? -47.886 -16.259 28.871 1.00 34.47 315 SER A C 1
ATOM 2515 O O . SER A 1 315 ? -47.373 -16.508 29.954 1.00 34.47 315 SER A O 1
ATOM 2517 N N . VAL A 1 316 ? -48.443 -15.074 28.528 1.00 32.25 316 VAL A N 1
ATOM 2518 C CA . VAL A 1 316 ? -48.844 -13.924 29.396 1.00 32.25 316 VAL A CA 1
ATOM 2519 C C . VAL A 1 316 ? -47.720 -12.908 29.750 1.00 32.25 316 VAL A C 1
ATOM 2521 O O . VAL A 1 316 ? -46.653 -13.335 30.151 1.00 32.25 316 VAL A O 1
ATOM 2524 N N . VAL A 1 317 ? -47.804 -11.560 29.699 1.00 30.36 317 VAL A N 1
ATOM 2525 C CA . VAL A 1 317 ? -48.762 -10.486 29.306 1.00 30.36 317 VAL A CA 1
ATOM 2526 C C . VAL A 1 317 ? -48.021 -9.124 29.450 1.00 30.36 317 VAL A C 1
ATOM 2528 O O . VAL A 1 317 ? -47.082 -9.048 30.232 1.00 30.36 317 VAL A O 1
ATOM 2531 N N . SER A 1 318 ? -48.480 -8.085 28.725 1.00 35.72 318 SER A N 1
ATOM 2532 C CA . SER A 1 318 ? -48.373 -6.609 28.934 1.00 35.72 318 SER A CA 1
ATOM 2533 C C . SER A 1 318 ? -47.038 -5.972 29.378 1.00 35.72 318 SER A C 1
ATOM 2535 O O . SER A 1 318 ? -46.438 -6.336 30.371 1.00 35.72 318 SER A O 1
ATOM 2537 N N . GLY A 1 319 ? -46.517 -4.932 28.722 1.00 33.66 319 GLY A N 1
ATOM 2538 C CA . GLY A 1 319 ? -47.202 -3.667 28.451 1.00 33.66 319 GLY A CA 1
ATOM 2539 C C . GLY A 1 319 ? -47.019 -2.716 29.640 1.00 33.66 319 GLY A C 1
ATOM 2540 O O . GLY A 1 319 ? -47.798 -2.786 30.580 1.00 33.66 319 GLY A O 1
ATOM 2541 N N . LEU A 1 320 ? -46.009 -1.836 29.599 1.00 39.22 320 LEU A N 1
ATOM 2542 C CA . LEU A 1 320 ? -45.914 -0.676 30.493 1.00 39.22 320 LEU A CA 1
ATOM 2543 C C . LEU A 1 320 ? -45.106 0.449 29.837 1.00 39.22 320 LEU A C 1
ATOM 2545 O O . LEU A 1 320 ? -43.890 0.409 29.683 1.00 39.22 320 LEU A O 1
ATOM 2549 N N . THR A 1 321 ? -45.871 1.447 29.422 1.00 39.12 321 THR A N 1
ATOM 2550 C CA . THR A 1 321 ? -45.500 2.836 29.190 1.00 39.12 321 THR A CA 1
ATOM 2551 C C . THR A 1 321 ? -44.918 3.464 30.455 1.00 39.12 321 THR A C 1
ATOM 2553 O O . THR A 1 321 ? -45.558 3.394 31.503 1.00 39.12 321 THR A O 1
ATOM 2556 N N . THR A 1 322 ? -43.813 4.195 30.346 1.00 47.25 322 THR A N 1
ATOM 2557 C CA . THR A 1 322 ? -43.515 5.290 31.278 1.00 47.25 322 THR A CA 1
ATOM 2558 C C . THR A 1 322 ? -43.040 6.510 30.510 1.00 47.25 322 THR A C 1
ATOM 2560 O O . THR A 1 322 ? -41.913 6.618 30.034 1.00 47.25 322 THR A O 1
ATOM 2563 N N . ASP A 1 323 ? -43.998 7.417 30.380 1.00 34.66 323 ASP A N 1
ATOM 2564 C CA . ASP A 1 323 ? -43.822 8.839 30.171 1.00 34.66 323 ASP A CA 1
ATOM 2565 C C . ASP A 1 323 ? -43.175 9.433 31.434 1.00 34.66 323 ASP A C 1
ATOM 2567 O O . ASP A 1 323 ? -43.663 9.233 32.548 1.00 34.66 323 ASP A O 1
ATOM 2571 N N . SER A 1 324 ? -42.069 10.154 31.274 1.00 43.69 324 SER A N 1
ATOM 2572 C CA . SER A 1 324 ? -41.555 11.048 32.309 1.00 43.69 324 SER A CA 1
ATOM 2573 C C . SER A 1 324 ? -40.903 12.258 31.652 1.00 43.69 324 SER A C 1
ATOM 2575 O O . SER A 1 324 ? -39.706 12.298 31.367 1.00 43.69 324 SER A O 1
ATOM 2577 N N . ARG A 1 325 ? -41.742 13.272 31.418 1.00 45.09 325 ARG A N 1
ATOM 2578 C CA . ARG A 1 325 ? -41.354 14.686 31.479 1.00 45.09 325 ARG A CA 1
ATOM 2579 C C . ARG A 1 325 ? -40.691 14.997 32.832 1.00 45.09 325 ARG A C 1
ATOM 2581 O O . ARG A 1 325 ? -41.104 14.442 33.842 1.00 45.09 325 ARG A O 1
ATOM 2588 N N . GLN A 1 326 ? -39.820 16.018 32.821 1.00 42.16 326 GLN A N 1
ATOM 2589 C CA . GLN A 1 326 ? -39.017 16.605 33.922 1.00 42.16 326 GLN A CA 1
ATOM 2590 C C . GLN A 1 326 ? -37.626 15.959 34.067 1.00 42.16 326 GLN A C 1
ATOM 2592 O O . GLN A 1 326 ? -37.516 14.750 34.056 1.00 42.16 326 GLN A O 1
ATOM 2597 N N . GLN A 1 327 ? -36.503 16.664 34.217 1.00 39.34 327 GLN A N 1
ATOM 2598 C CA . GLN A 1 327 ? -36.215 18.081 34.435 1.00 39.34 327 GLN A CA 1
ATOM 2599 C C . GLN A 1 327 ? -34.693 18.288 34.228 1.00 39.34 327 GLN A C 1
ATOM 2601 O O . GLN A 1 327 ? -33.900 17.476 34.682 1.00 39.34 327 GLN A O 1
ATOM 2606 N N . ARG A 1 328 ? -34.326 19.425 33.620 1.00 38.41 328 ARG A N 1
ATOM 2607 C CA . ARG A 1 328 ? -33.152 20.277 33.921 1.00 38.41 328 ARG A CA 1
ATOM 2608 C C . ARG A 1 328 ? -31.733 19.666 33.886 1.00 38.41 328 ARG A C 1
ATOM 2610 O O . ARG A 1 328 ? -31.252 19.093 34.853 1.00 38.41 328 ARG A O 1
ATOM 2617 N N . SER A 1 329 ? -30.985 20.048 32.848 1.00 46.12 329 SER A N 1
ATOM 2618 C CA . SER A 1 329 ? -29.574 20.469 32.972 1.00 46.12 329 SER A CA 1
ATOM 2619 C C . SER A 1 329 ? -29.448 21.551 34.072 1.00 46.12 329 SER A C 1
ATOM 2621 O O . SER A 1 329 ? -30.402 22.328 34.211 1.00 46.12 329 SER A O 1
ATOM 2623 N N . PRO A 1 330 ? -28.320 21.688 34.813 1.00 52.19 330 PRO A N 1
ATOM 2624 C CA . PRO A 1 330 ? -27.037 22.056 34.190 1.00 52.19 330 PRO A CA 1
ATOM 2625 C C . PRO A 1 330 ? -25.736 21.572 34.887 1.00 52.19 330 PRO A C 1
ATOM 2627 O O . PRO A 1 330 ? -25.659 21.462 36.102 1.00 52.19 330 PRO A O 1
ATOM 2630 N N . GLY A 1 331 ? -24.658 21.479 34.097 1.00 40.31 331 GLY A N 1
ATOM 2631 C CA . GLY A 1 331 ? -23.301 21.843 34.537 1.00 40.31 331 GLY A CA 1
ATOM 2632 C C . GLY A 1 331 ? -22.427 20.766 35.194 1.00 40.31 331 GLY A C 1
ATOM 2633 O O . GLY A 1 331 ? -22.856 20.034 36.073 1.00 40.31 331 GLY A O 1
ATOM 2634 N N . GLY A 1 332 ? -21.146 20.762 34.807 1.00 42.44 332 GLY A N 1
ATOM 2635 C CA . GLY A 1 332 ? -20.052 20.121 35.548 1.00 42.44 332 GLY A CA 1
ATOM 2636 C C . GLY A 1 332 ? -19.331 19.040 34.742 1.00 42.44 332 GLY A C 1
ATOM 2637 O O . GLY A 1 332 ? -19.792 17.912 34.678 1.00 42.44 332 GLY A O 1
ATOM 2638 N N . LEU A 1 333 ? -18.301 19.398 33.967 1.00 54.06 333 LEU A N 1
ATOM 2639 C CA . LEU A 1 333 ? -16.887 19.286 34.375 1.00 54.06 333 LEU A CA 1
ATOM 2640 C C . LEU A 1 333 ? -16.447 17.841 34.639 1.00 54.06 333 LEU A C 1
ATOM 2642 O O . LEU A 1 333 ? -16.753 17.325 35.697 1.00 54.06 333 LEU A O 1
ATOM 2646 N N . PHE A 1 334 ? -15.667 17.257 33.722 1.00 54.19 334 PHE A N 1
ATOM 2647 C CA . PHE A 1 334 ? -14.372 16.609 34.001 1.00 54.19 334 PHE A CA 1
ATOM 2648 C C . PHE A 1 334 ? -13.666 16.331 32.664 1.00 54.19 334 PHE A C 1
ATOM 2650 O O . PHE A 1 334 ? -14.006 15.403 31.938 1.00 54.19 334 PHE A O 1
ATOM 2657 N N . GLY A 1 335 ? -12.690 17.178 32.328 1.00 47.69 335 GLY A N 1
ATOM 2658 C CA . GLY A 1 335 ? -11.652 16.858 31.355 1.00 47.69 335 GLY A CA 1
ATOM 2659 C C . GLY A 1 335 ? -10.475 16.211 32.079 1.00 47.69 335 GLY A C 1
ATOM 2660 O O . GLY A 1 335 ? -9.999 16.758 33.072 1.00 47.69 335 GLY A O 1
ATOM 2661 N N . LEU A 1 336 ? -10.004 15.071 31.578 1.00 51.38 336 LEU A N 1
ATOM 2662 C CA . LEU A 1 336 ? -8.737 14.454 31.962 1.00 51.38 336 LEU A CA 1
ATOM 2663 C C . LEU A 1 336 ? -8.061 13.917 30.691 1.00 51.38 336 LEU A C 1
ATOM 2665 O O . LEU A 1 336 ? -8.491 12.906 30.155 1.00 51.38 336 LEU A O 1
ATOM 2669 N N . ARG A 1 337 ? -7.063 14.702 30.259 1.00 48.78 337 ARG A N 1
ATOM 2670 C CA . ARG A 1 337 ? -5.944 14.492 29.317 1.00 48.78 337 ARG A CA 1
ATOM 2671 C C . ARG A 1 337 ? -6.127 13.613 28.084 1.00 48.78 337 ARG A C 1
ATOM 2673 O O . ARG A 1 337 ? -6.229 12.380 28.231 1.00 48.78 337 ARG A O 1
#

Radius of gyration: 69.75 Å; chains: 1; bounding box: 132×49×208 Å

Secondary structure (DSSP, 8-state):
-HHHHHHHHHHHHHHHHHHHHHHHHHTTS----S----HHHHHHHHHHHHHHHHHHHHHHHHHHHHHHHHHHHHHHHHHHHHHHHHHHHHHHHHHHHHHHHHHHHHHHHHHHHHHHHHHHHHHHHHHHHHHHHHHHHHHHHHHHHHHHHHHHHHHHHHHHHHHHHHHHHHHHHHHHHHHHHHHHHHHHHHHHHHH-HHHHHHHHHHHHHHHHHHHHHHHHHHHHHHHHHHHHHHHHHTT-----S-TT-TTSGGGS-------SS-----------S-TT--S----PPPPP---------------------------------------------